Protein AF-A0A3N5YU30-F1 (afdb_monomer)

Foldseek 3Di:
DDDPVLVVVLVVLVVVLVVLVVCCVVPVPPSLLVVLSNLVSLLVSLLSVCVVADPPVLSVLLLCLLLVLVLVQVVCCCVPVPQFGHKFFDCSLPDDDVRHRPSVSSNSSSLLSVLLVVLCVVVVPDGDAADDPCLQSSLQRSLVSSLVVVLVVVLCCCVPSVRMHHPVFDDRNRGHPSNSVRSSVSSSRSSSVSSVVRHVVVVVVVVVVVVD

Nearest PDB structures (foldseek):
  5yhf-assembly1_A  TM=4.333E-01  e=2.690E+00  Thermus thermophilus HB8
  3jv2-assembly1_A  TM=2.601E-01  e=9.402E+00  Bacillus subtilis

pLDDT: mean 92.86, std 7.7, range [51.62, 98.81]

Secondary structure (DSSP, 8-state):
---HHHHHHHHHHHHHHHHHHHHHHH-HHHHGGGTTHHHHHHHHHHHHHHHHHS-HHHHHHHHHHHHHHHHHHHHHHHHH-TTT-SEEE-GGG--EETTEEHHHHHHHHHHHHHHHHHHHHHTT--SS---TTHHHHHHHHHHHHHHHHHHHHHIIIIIIS-SEEESS--TBTTB-HHHHHHHHHHHHHHHHHHHHHHHHHHHHHHHHHHT-

Solvent-accessible surface area (backbone atoms only — not comparable to full-atom values): 10823 Å² total; per-residue (Å²): 125,71,50,73,68,54,53,52,50,48,52,50,48,49,50,53,49,50,52,52,57,56,42,43,77,79,41,44,81,79,47,50,88,49,56,55,50,75,13,50,46,43,23,52,44,34,51,56,53,38,59,56,60,43,54,70,68,54,48,51,50,47,50,47,37,37,40,53,50,47,53,50,46,52,48,42,6,52,75,69,30,47,53,37,38,50,42,52,62,44,72,81,52,52,65,54,61,84,75,42,37,50,42,55,46,34,31,50,43,10,48,48,46,50,21,42,53,49,26,24,58,76,71,67,58,74,69,78,61,31,57,77,69,53,35,52,54,30,22,56,46,12,15,50,51,40,37,61,50,42,72,69,43,47,38,48,40,36,62,71,66,48,42,27,45,52,76,84,40,32,88,54,70,44,36,40,70,45,30,53,55,24,47,30,50,52,43,26,51,32,40,34,53,45,28,48,55,31,26,56,51,44,51,53,54,55,54,57,61,74,77,109

Mean predicted aligned error: 4.22 Å

Structure (mmCIF, N/CA/C/O backbone):
data_AF-A0A3N5YU30-F1
#
_entry.id   AF-A0A3N5YU30-F1
#
loop_
_atom_site.group_PDB
_atom_site.id
_atom_site.type_symbol
_atom_site.label_atom_id
_atom_site.label_alt_id
_atom_site.label_comp_id
_atom_site.label_asym_id
_atom_site.label_entity_id
_atom_site.label_seq_id
_atom_site.pdbx_PDB_ins_code
_atom_site.Cartn_x
_atom_site.Cartn_y
_atom_site.Cartn_z
_atom_site.occupancy
_atom_site.B_iso_or_equiv
_atom_site.auth_seq_id
_atom_site.auth_comp_id
_atom_site.auth_asym_id
_atom_site.auth_atom_id
_atom_site.pdbx_PDB_model_num
ATOM 1 N N . MET A 1 1 ? -3.826 4.490 24.358 1.00 51.62 1 MET A N 1
ATOM 2 C CA . MET A 1 1 ? -2.866 5.614 24.331 1.00 51.62 1 MET A CA 1
ATOM 3 C C . MET A 1 1 ? -1.485 5.024 24.124 1.00 51.62 1 MET A C 1
ATOM 5 O O . MET A 1 1 ? -1.083 4.185 24.920 1.00 51.62 1 MET A O 1
ATOM 9 N N . THR A 1 2 ? -0.805 5.376 23.035 1.00 70.31 2 THR A N 1
ATOM 10 C CA . THR A 1 2 ? 0.583 4.965 22.779 1.00 70.31 2 THR A CA 1
ATOM 11 C C . THR A 1 2 ? 1.498 5.591 23.831 1.00 70.31 2 THR A C 1
ATOM 13 O O . THR A 1 2 ? 1.394 6.779 24.129 1.00 70.31 2 THR A O 1
ATOM 16 N N . GLY A 1 3 ? 2.364 4.787 24.451 1.00 85.06 3 GLY A N 1
ATOM 17 C CA . GLY A 1 3 ? 3.288 5.281 25.473 1.00 85.06 3 GLY A CA 1
ATOM 18 C C . GLY A 1 3 ? 4.342 6.221 24.879 1.00 85.06 3 GLY A C 1
ATOM 19 O O . GLY A 1 3 ? 4.708 6.086 23.712 1.00 85.06 3 GLY A O 1
ATOM 20 N N . LYS A 1 4 ? 4.895 7.132 25.695 1.00 89.19 4 LYS A N 1
ATOM 21 C CA . LYS A 1 4 ? 5.940 8.097 25.284 1.00 89.19 4 LYS A CA 1
ATOM 22 C C . LYS A 1 4 ? 7.094 7.435 24.514 1.00 89.19 4 LYS A C 1
ATOM 24 O O . LYS A 1 4 ? 7.541 7.968 23.505 1.00 89.19 4 LYS A O 1
ATOM 29 N N . LYS A 1 5 ? 7.533 6.247 24.953 1.00 91.00 5 LYS A N 1
ATOM 30 C CA . LYS A 1 5 ? 8.581 5.455 24.282 1.00 91.00 5 LYS A CA 1
ATOM 31 C C . LYS A 1 5 ? 8.176 5.017 22.867 1.00 91.00 5 LYS A C 1
ATOM 33 O O . LYS A 1 5 ? 8.976 5.141 21.949 1.00 91.00 5 LYS A O 1
ATOM 38 N N . THR A 1 6 ? 6.938 4.558 22.679 1.00 92.38 6 THR A N 1
ATOM 39 C CA . THR A 1 6 ? 6.403 4.163 21.365 1.00 92.38 6 THR A CA 1
ATOM 40 C C . THR A 1 6 ? 6.354 5.348 20.409 1.00 92.38 6 THR A C 1
ATOM 42 O O . THR A 1 6 ? 6.752 5.220 19.258 1.00 92.38 6 THR A O 1
ATOM 45 N N . THR A 1 7 ? 5.924 6.517 20.889 1.00 93.50 7 THR A N 1
ATOM 46 C CA . THR A 1 7 ? 5.904 7.739 20.077 1.00 93.50 7 THR A CA 1
ATOM 47 C C . THR A 1 7 ? 7.308 8.142 19.633 1.00 93.50 7 THR A C 1
ATOM 49 O O . THR A 1 7 ? 7.510 8.412 18.455 1.00 93.50 7 THR A O 1
ATOM 52 N N . ILE A 1 8 ? 8.289 8.128 20.544 1.00 95.44 8 ILE A N 1
ATOM 53 C CA . ILE A 1 8 ? 9.694 8.411 20.203 1.00 95.44 8 ILE A CA 1
ATOM 54 C C . ILE A 1 8 ? 10.193 7.435 19.132 1.00 95.44 8 ILE A C 1
ATOM 56 O O . ILE A 1 8 ? 10.777 7.865 18.144 1.00 95.44 8 ILE A O 1
ATOM 60 N N . LEU A 1 9 ? 9.915 6.138 19.287 1.00 95.94 9 LEU A N 1
ATOM 61 C CA . LEU A 1 9 ? 10.317 5.123 18.315 1.00 95.94 9 LEU A CA 1
ATOM 62 C C . LEU A 1 9 ? 9.723 5.378 16.921 1.00 95.94 9 LEU A C 1
ATOM 64 O O . LEU A 1 9 ? 10.441 5.292 15.930 1.00 95.94 9 LEU A O 1
ATOM 68 N N . LEU A 1 10 ? 8.437 5.728 16.835 1.00 96.50 10 LEU A N 1
ATOM 69 C CA . LEU A 1 10 ? 7.786 6.053 15.561 1.00 96.50 10 LEU A CA 1
ATOM 70 C C . LEU A 1 10 ? 8.421 7.278 14.884 1.00 96.50 10 LEU A C 1
ATOM 72 O O . LEU A 1 10 ? 8.640 7.255 13.675 1.00 96.50 10 LEU A O 1
ATOM 76 N N . TRP A 1 11 ? 8.772 8.314 15.653 1.00 97.00 11 TRP A N 1
ATOM 77 C CA . TRP A 1 11 ? 9.492 9.480 15.130 1.00 97.00 11 TRP A CA 1
ATOM 78 C C . TRP A 1 11 ? 10.899 9.136 14.648 1.00 97.00 11 TRP 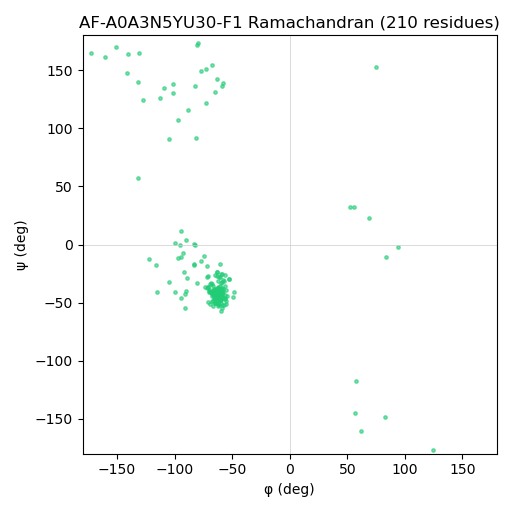A C 1
ATOM 80 O O . TRP A 1 11 ? 11.314 9.624 13.601 1.00 97.00 11 TRP A O 1
ATOM 90 N N . VAL A 1 12 ? 11.617 8.271 15.368 1.00 97.06 12 VAL A N 1
ATOM 91 C CA . VAL A 1 12 ? 12.938 7.787 14.944 1.00 97.06 12 VAL A CA 1
ATOM 92 C C . VAL A 1 12 ? 12.832 7.008 13.632 1.00 97.06 12 VAL A C 1
ATOM 94 O O . VAL A 1 12 ? 13.590 7.285 12.708 1.00 97.06 12 VAL A O 1
ATOM 97 N N . LEU A 1 13 ? 11.866 6.092 13.505 1.00 96.69 13 LEU A N 1
ATOM 98 C CA . LEU A 1 13 ? 11.633 5.351 12.258 1.00 96.69 13 LEU A CA 1
ATOM 99 C C . LEU A 1 13 ? 11.325 6.288 11.085 1.00 96.69 13 LEU A C 1
ATOM 101 O O . LEU A 1 13 ? 11.873 6.110 9.998 1.00 96.69 13 LEU A O 1
ATOM 105 N N . LEU A 1 14 ? 10.491 7.307 11.314 1.00 95.88 14 LEU A N 1
ATOM 106 C CA . LEU A 1 14 ? 10.172 8.313 10.304 1.00 95.88 14 LEU A CA 1
ATOM 107 C C . LEU A 1 14 ? 11.406 9.132 9.904 1.00 95.88 14 LEU A C 1
ATOM 109 O O . LEU A 1 14 ? 11.635 9.338 8.715 1.00 95.88 14 LEU A O 1
ATOM 113 N N . ALA A 1 15 ? 12.213 9.570 10.874 1.00 96.75 15 ALA A N 1
ATOM 114 C CA . ALA A 1 15 ? 13.433 10.328 10.614 1.00 96.75 15 ALA A CA 1
ATOM 115 C C . ALA A 1 15 ? 14.441 9.506 9.800 1.00 96.75 15 ALA A C 1
ATOM 117 O O . ALA A 1 15 ? 14.974 10.005 8.813 1.00 96.75 15 ALA A O 1
ATOM 118 N N . ILE A 1 16 ? 14.647 8.233 10.153 1.00 95.81 16 ILE A N 1
ATOM 119 C CA . ILE A 1 16 ? 15.519 7.320 9.399 1.00 95.81 16 ILE A CA 1
ATOM 120 C C . ILE A 1 16 ? 15.002 7.149 7.967 1.00 95.81 16 ILE A C 1
ATOM 122 O O . ILE A 1 16 ? 15.778 7.273 7.022 1.00 95.81 16 ILE A O 1
ATOM 126 N N . PHE A 1 17 ? 13.698 6.909 7.788 1.00 94.00 17 PHE A N 1
ATOM 127 C CA . PHE A 1 17 ? 13.105 6.771 6.457 1.00 94.00 17 PHE A CA 1
ATOM 128 C C . PHE A 1 17 ? 13.270 8.047 5.620 1.00 94.00 17 PHE A C 1
ATOM 130 O O . PHE A 1 17 ? 13.662 7.968 4.458 1.00 94.00 17 PHE A O 1
ATOM 137 N N . ALA A 1 18 ? 13.031 9.221 6.211 1.00 93.69 18 ALA A N 1
ATOM 138 C CA . ALA A 1 18 ? 13.193 10.507 5.540 1.00 93.69 18 ALA A CA 1
ATOM 139 C C . ALA A 1 18 ? 14.652 10.766 5.141 1.00 93.69 18 ALA A C 1
ATOM 141 O O . ALA A 1 18 ? 14.913 11.108 3.990 1.00 93.69 18 ALA A O 1
ATOM 142 N N . ILE A 1 19 ? 15.605 10.541 6.051 1.00 93.81 19 ILE A N 1
ATOM 143 C CA . ILE A 1 19 ? 17.042 10.676 5.774 1.00 93.81 19 ILE A CA 1
ATOM 144 C C . ILE A 1 19 ? 17.458 9.727 4.651 1.00 93.81 19 ILE A C 1
ATOM 146 O O . ILE A 1 19 ? 18.146 10.148 3.728 1.00 93.81 19 ILE A O 1
ATOM 150 N N . TYR A 1 20 ? 17.005 8.471 4.681 1.00 91.25 20 TYR A N 1
ATOM 151 C CA . TYR A 1 20 ? 17.322 7.496 3.641 1.00 91.25 20 TYR A CA 1
ATOM 152 C C . TYR A 1 20 ? 16.727 7.889 2.279 1.00 91.25 20 TYR A C 1
ATOM 154 O O . TYR A 1 20 ? 17.419 7.837 1.264 1.00 91.25 20 TYR A O 1
ATOM 162 N N . LYS A 1 21 ? 15.472 8.361 2.246 1.00 88.44 21 LYS A N 1
ATOM 163 C CA . LYS A 1 21 ? 14.827 8.865 1.021 1.00 88.44 21 LYS A CA 1
ATOM 164 C C . LYS A 1 21 ? 15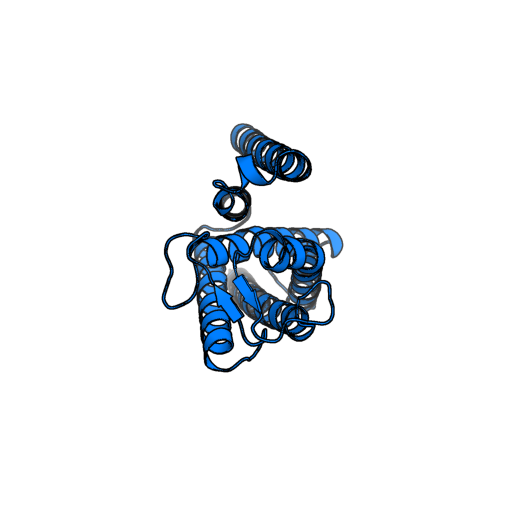.533 10.092 0.451 1.00 88.44 21 LYS A C 1
ATOM 166 O O . LYS A 1 21 ? 15.714 10.151 -0.759 1.00 88.44 21 LYS A O 1
ATOM 171 N N . ILE A 1 22 ? 15.936 11.041 1.296 1.00 90.38 22 ILE A N 1
ATOM 172 C CA . ILE A 1 22 ? 16.714 12.215 0.878 1.00 90.38 22 ILE A CA 1
ATOM 173 C C . ILE A 1 22 ? 18.091 11.773 0.380 1.00 90.38 22 ILE A C 1
ATOM 175 O O . ILE A 1 22 ? 18.529 12.215 -0.676 1.00 90.38 22 ILE A O 1
ATOM 179 N N . GLY A 1 23 ? 18.749 10.857 1.092 1.00 90.25 23 GLY A N 1
ATOM 180 C CA . GLY A 1 23 ? 20.034 10.288 0.700 1.00 90.25 23 GLY A CA 1
ATOM 181 C C . GLY A 1 23 ? 19.990 9.658 -0.689 1.00 90.25 23 GLY A C 1
ATOM 182 O O . GLY A 1 23 ? 20.881 9.922 -1.488 1.00 90.25 23 GLY A O 1
ATOM 183 N N . LEU A 1 24 ? 18.932 8.906 -1.022 1.00 85.69 24 LEU A N 1
ATOM 184 C CA . LEU A 1 24 ? 18.746 8.315 -2.354 1.00 85.69 24 LEU A CA 1
ATOM 185 C C . LEU A 1 24 ? 18.690 9.355 -3.485 1.00 85.69 24 LEU A C 1
ATOM 187 O O . LEU A 1 24 ? 19.030 9.018 -4.616 1.00 85.69 24 LEU A O 1
ATOM 191 N N . CYS A 1 25 ? 18.299 10.604 -3.208 1.00 84.69 25 CYS A N 1
ATOM 192 C CA . CYS A 1 25 ? 18.324 11.675 -4.208 1.00 84.69 25 CYS A CA 1
ATOM 193 C C . CYS A 1 25 ? 19.751 12.132 -4.552 1.00 84.69 25 CYS A C 1
ATOM 195 O O . CYS A 1 25 ? 19.978 12.606 -5.661 1.00 84.69 25 CYS A O 1
ATOM 197 N N . PHE A 1 26 ? 20.700 12.003 -3.619 1.00 88.69 26 PHE A N 1
ATOM 198 C CA . PHE A 1 26 ? 22.084 12.467 -3.787 1.00 88.69 26 PHE A CA 1
ATOM 199 C C . PHE A 1 26 ? 23.075 11.326 -4.051 1.00 88.69 26 PHE A C 1
ATOM 201 O O . PHE A 1 26 ? 24.043 11.516 -4.780 1.00 88.69 26 PHE A O 1
ATOM 208 N N . PHE A 1 27 ? 22.814 10.143 -3.489 1.00 88.62 27 PHE A N 1
ATOM 209 C CA . PHE A 1 27 ? 23.693 8.969 -3.512 1.00 88.62 27 PHE A CA 1
ATOM 210 C C . PHE A 1 27 ? 22.920 7.697 -3.913 1.00 88.62 27 PHE A C 1
ATOM 212 O O . PHE A 1 27 ? 22.832 6.737 -3.136 1.00 88.62 27 PHE A O 1
ATOM 219 N N . PRO A 1 28 ? 22.268 7.676 -5.094 1.00 82.12 28 PRO A N 1
ATOM 220 C CA . PRO A 1 28 ? 21.418 6.559 -5.491 1.00 82.12 28 PRO A CA 1
ATOM 221 C C . PRO A 1 28 ? 22.203 5.252 -5.629 1.00 82.12 28 PRO A C 1
ATOM 223 O O . PRO A 1 28 ? 21.722 4.216 -5.185 1.00 82.12 28 PRO A O 1
ATOM 226 N N . ARG A 1 29 ? 23.418 5.273 -6.189 1.00 81.69 29 ARG A N 1
ATOM 227 C CA . ARG A 1 29 ? 24.190 4.045 -6.456 1.00 81.69 29 ARG A CA 1
ATOM 228 C C . ARG A 1 29 ? 24.662 3.377 -5.168 1.00 81.69 29 ARG A C 1
ATOM 230 O O . ARG A 1 29 ? 24.637 2.157 -5.054 1.00 81.69 29 ARG A O 1
ATOM 237 N N . GLU A 1 30 ? 25.064 4.188 -4.203 1.00 85.31 30 GLU A N 1
ATOM 238 C CA . GLU A 1 30 ? 25.611 3.776 -2.917 1.00 85.31 30 GLU A CA 1
ATOM 239 C C . GLU A 1 30 ? 24.512 3.218 -2.008 1.00 85.31 30 GLU A C 1
ATOM 241 O O . GLU A 1 30 ? 24.727 2.257 -1.272 1.00 85.31 30 GLU A O 1
ATOM 246 N N . LEU A 1 31 ? 23.314 3.805 -2.073 1.00 82.62 31 LEU A N 1
ATOM 247 C CA . LEU A 1 31 ? 22.191 3.439 -1.212 1.00 82.62 31 LEU A CA 1
ATOM 248 C C . LEU A 1 31 ? 21.243 2.414 -1.844 1.00 82.62 31 LEU A C 1
ATOM 250 O O . LEU A 1 31 ? 20.418 1.848 -1.124 1.00 82.62 31 LEU A O 1
ATOM 254 N N . MET A 1 32 ? 21.373 2.124 -3.142 1.00 75.56 32 MET A N 1
ATOM 255 C CA . MET A 1 32 ? 20.540 1.162 -3.879 1.00 75.56 32 MET A CA 1
ATOM 256 C C . MET A 1 32 ? 20.535 -0.243 -3.271 1.00 75.56 32 MET A C 1
ATOM 258 O O . MET A 1 32 ? 19.484 -0.881 -3.234 1.00 75.56 32 MET A O 1
ATOM 262 N N . GLY A 1 33 ? 21.663 -0.707 -2.720 1.00 74.56 33 GLY A N 1
ATOM 263 C CA . GLY A 1 33 ? 21.743 -2.005 -2.031 1.00 74.56 33 GLY A CA 1
ATOM 264 C C . GLY A 1 33 ? 20.822 -2.116 -0.806 1.00 74.56 33 GLY A C 1
ATOM 265 O O . GLY A 1 33 ? 20.521 -3.214 -0.348 1.00 74.56 33 GLY A O 1
ATOM 266 N N . GLY A 1 34 ? 20.332 -0.982 -0.297 1.00 80.12 34 GLY A N 1
ATOM 267 C CA . GLY A 1 34 ? 19.371 -0.893 0.796 1.00 80.12 34 GLY A CA 1
ATOM 268 C C . GLY A 1 34 ? 17.908 -0.777 0.360 1.00 80.12 34 GLY A C 1
ATOM 269 O O . GLY A 1 34 ? 17.083 -0.471 1.214 1.00 80.12 34 GLY A O 1
ATOM 270 N N . ALA A 1 35 ? 17.547 -0.998 -0.912 1.00 79.19 35 ALA A N 1
ATOM 271 C CA . ALA A 1 35 ? 16.183 -0.769 -1.418 1.00 79.19 35 ALA A CA 1
ATOM 272 C C . ALA A 1 35 ? 15.079 -1.467 -0.594 1.00 79.19 35 ALA A C 1
ATOM 274 O O . ALA A 1 35 ? 13.979 -0.936 -0.444 1.00 79.19 35 ALA A O 1
ATOM 275 N N . VAL A 1 36 ? 15.383 -2.612 0.028 1.00 84.31 36 VAL A N 1
ATOM 276 C CA . VAL A 1 36 ? 14.480 -3.320 0.955 1.00 84.31 36 VAL A CA 1
ATOM 277 C C . VAL A 1 36 ? 14.053 -2.446 2.150 1.00 84.31 36 VAL A C 1
ATOM 279 O O . VAL A 1 36 ? 12.923 -2.566 2.629 1.00 84.31 36 VAL A O 1
ATOM 282 N N . LEU A 1 37 ? 14.895 -1.509 2.601 1.00 87.00 37 LEU A N 1
ATOM 283 C CA . LEU A 1 37 ? 14.578 -0.557 3.674 1.00 87.00 37 LEU A CA 1
ATOM 284 C C . LEU A 1 37 ? 13.389 0.346 3.326 1.00 87.00 37 LEU A C 1
ATOM 286 O O . LEU A 1 37 ? 12.650 0.742 4.231 1.00 87.00 37 LEU A O 1
ATOM 290 N N . LEU A 1 38 ? 13.149 0.608 2.034 1.00 87.12 38 LEU A N 1
ATOM 291 C CA . LEU A 1 38 ? 11.981 1.363 1.567 1.00 87.12 38 LEU A CA 1
ATOM 292 C C . LEU A 1 38 ? 10.663 0.659 1.887 1.00 87.12 38 LEU A C 1
ATOM 294 O O . LEU A 1 38 ? 9.638 1.321 1.994 1.00 87.12 38 LEU A O 1
ATOM 298 N N . SER A 1 39 ? 10.694 -0.662 2.064 1.00 91.19 39 SER A N 1
ATOM 299 C CA . SER A 1 39 ? 9.524 -1.466 2.424 1.00 91.19 39 SER A CA 1
ATOM 300 C C . SER A 1 39 ? 9.497 -1.790 3.919 1.00 91.19 39 SER A C 1
ATOM 302 O O . SER A 1 39 ? 8.450 -1.709 4.560 1.00 91.19 39 SER A O 1
ATOM 304 N N . VAL A 1 40 ? 10.655 -2.112 4.507 1.00 94.00 40 VAL A N 1
ATOM 305 C CA . VAL A 1 40 ? 10.760 -2.538 5.912 1.00 94.00 40 VAL A CA 1
ATOM 306 C C . VAL A 1 40 ? 10.474 -1.400 6.893 1.00 94.00 40 VAL A C 1
ATOM 308 O O . VAL A 1 40 ? 9.790 -1.628 7.890 1.00 94.00 40 VAL A O 1
ATOM 311 N N . LEU A 1 41 ? 10.955 -0.178 6.635 1.00 95.38 41 LEU A N 1
ATOM 312 C CA . LEU A 1 41 ? 10.752 0.941 7.564 1.00 95.38 41 LEU A CA 1
ATOM 313 C C . LEU A 1 41 ? 9.273 1.369 7.650 1.00 95.38 41 LEU A C 1
ATOM 315 O O . LEU A 1 41 ? 8.757 1.431 8.773 1.00 95.38 41 LEU A O 1
ATOM 319 N N . PRO A 1 42 ? 8.541 1.587 6.533 1.00 95.88 42 PRO A N 1
ATOM 320 C CA . PRO A 1 42 ? 7.102 1.844 6.595 1.00 95.88 42 PRO A CA 1
ATOM 321 C C . PRO A 1 42 ? 6.315 0.671 7.179 1.00 95.88 42 PRO A C 1
ATOM 323 O O . PRO A 1 42 ? 5.375 0.895 7.937 1.00 95.88 42 PRO A O 1
ATOM 326 N N . PHE A 1 43 ? 6.709 -0.574 6.884 1.00 97.44 43 PHE A N 1
ATOM 327 C CA . PHE A 1 43 ? 6.094 -1.761 7.479 1.00 97.44 43 PHE A CA 1
ATOM 328 C C . PHE A 1 43 ? 6.227 -1.769 9.006 1.00 97.44 43 PHE A C 1
ATOM 330 O O . PHE A 1 43 ? 5.229 -1.917 9.712 1.00 97.44 43 PHE A O 1
ATOM 337 N N . ALA A 1 44 ? 7.438 -1.562 9.531 1.00 97.62 44 ALA A N 1
ATOM 338 C CA . ALA A 1 44 ? 7.690 -1.526 10.968 1.00 97.62 44 ALA A CA 1
ATOM 339 C C . ALA A 1 44 ? 6.914 -0.387 11.644 1.00 97.62 44 ALA A C 1
ATOM 341 O O . ALA A 1 44 ? 6.267 -0.603 12.672 1.00 97.62 44 ALA A O 1
ATOM 342 N N . PHE A 1 45 ? 6.917 0.805 11.037 1.00 97.69 45 PHE A N 1
ATOM 343 C CA . PHE A 1 45 ? 6.120 1.936 11.506 1.00 97.69 45 PHE A CA 1
ATOM 344 C C . PHE A 1 45 ? 4.633 1.574 11.565 1.00 97.69 45 PHE A C 1
ATOM 346 O O . PHE A 1 45 ? 3.995 1.736 12.607 1.00 97.69 45 PHE A O 1
ATOM 353 N N . ALA A 1 46 ? 4.083 1.056 10.463 1.00 97.56 46 ALA A N 1
ATOM 354 C CA . ALA A 1 46 ? 2.680 0.687 10.354 1.00 97.56 46 ALA A CA 1
ATOM 355 C C . ALA A 1 46 ? 2.298 -0.379 11.379 1.00 97.56 46 ALA A C 1
ATOM 357 O O . ALA A 1 46 ? 1.272 -0.242 12.035 1.00 97.56 46 ALA A O 1
ATOM 358 N N . LEU A 1 47 ? 3.135 -1.398 11.579 1.00 97.25 47 LEU A N 1
ATOM 359 C CA . LEU A 1 47 ? 2.876 -2.477 12.526 1.00 97.25 47 LEU A CA 1
ATOM 360 C C . LEU A 1 47 ? 2.833 -1.966 13.973 1.00 97.25 47 LEU A C 1
ATOM 362 O O . LEU A 1 47 ? 1.887 -2.263 14.706 1.00 97.25 47 LEU A O 1
ATOM 366 N N . ILE A 1 48 ? 3.816 -1.152 14.371 1.00 96.88 48 ILE A N 1
ATOM 367 C CA . ILE A 1 48 ? 3.885 -0.555 15.714 1.00 96.88 48 ILE A CA 1
ATOM 368 C C . ILE A 1 48 ? 2.708 0.401 15.933 1.00 96.88 48 ILE A C 1
ATOM 370 O O . ILE A 1 48 ? 2.042 0.350 16.971 1.00 96.88 48 ILE A O 1
ATOM 374 N N . HIS A 1 49 ? 2.417 1.257 14.952 1.00 96.25 49 HIS A N 1
ATOM 375 C CA . HIS A 1 49 ? 1.308 2.199 15.039 1.00 96.25 49 HIS A CA 1
ATOM 376 C C . HIS A 1 49 ? -0.046 1.469 15.068 1.00 96.25 49 HIS A C 1
ATOM 378 O O . HIS A 1 49 ? -0.918 1.812 15.870 1.00 96.25 49 HIS A O 1
ATOM 384 N N . ALA A 1 50 ? -0.222 0.419 14.264 1.00 95.62 50 ALA A N 1
ATOM 385 C CA . ALA A 1 50 ? -1.430 -0.398 14.243 1.00 95.62 50 ALA A CA 1
ATOM 386 C C . ALA A 1 50 ? -1.654 -1.121 15.572 1.00 95.62 50 ALA A C 1
ATOM 388 O O . ALA A 1 50 ? -2.768 -1.075 16.092 1.00 95.62 50 ALA A O 1
ATOM 389 N N . ALA A 1 51 ? -0.608 -1.697 16.170 1.00 94.25 51 ALA A N 1
ATOM 390 C CA . ALA A 1 51 ? -0.686 -2.352 17.476 1.00 94.25 51 ALA A CA 1
ATOM 391 C C . ALA A 1 51 ? -1.125 -1.400 18.608 1.00 94.25 51 ALA A C 1
ATOM 393 O O . ALA A 1 51 ? -1.744 -1.837 19.576 1.00 94.25 51 ALA A O 1
ATOM 394 N N . GLY A 1 52 ? -0.846 -0.097 18.483 1.00 92.38 52 GLY A N 1
ATOM 395 C CA . GLY A 1 52 ? -1.303 0.924 19.432 1.00 92.38 52 GLY A CA 1
ATOM 396 C C . GLY A 1 52 ? -2.735 1.431 19.207 1.00 92.38 52 GLY A C 1
ATOM 397 O O . GLY A 1 52 ? -3.314 2.029 20.116 1.00 92.38 52 GLY A O 1
ATOM 398 N N . ASN A 1 53 ? -3.305 1.214 18.015 1.00 91.81 53 ASN A N 1
ATOM 399 C CA . ASN A 1 53 ? -4.587 1.795 17.588 1.00 91.81 53 ASN A CA 1
ATOM 400 C C . ASN A 1 53 ? -5.692 0.759 17.322 1.00 91.81 53 ASN A C 1
ATOM 402 O O . ASN A 1 53 ? -6.870 1.115 17.280 1.00 91.81 53 ASN A O 1
ATOM 406 N N . TYR A 1 54 ? -5.330 -0.508 17.145 1.00 94.00 54 TYR A N 1
ATOM 407 C CA . TYR A 1 54 ? -6.235 -1.614 16.851 1.00 94.00 54 TYR A CA 1
ATOM 408 C C . TYR A 1 54 ? -5.972 -2.794 17.785 1.00 94.00 54 TYR A C 1
ATOM 410 O O . TYR A 1 54 ? -4.935 -2.879 18.439 1.00 94.00 54 TYR A O 1
ATOM 418 N N . ARG A 1 55 ? -6.913 -3.743 17.848 1.00 93.94 55 ARG A N 1
ATOM 419 C CA . ARG A 1 55 ? -6.683 -4.995 18.578 1.00 93.94 55 ARG A CA 1
ATOM 420 C C . ARG A 1 55 ? -5.704 -5.850 17.786 1.00 93.94 55 ARG A C 1
ATOM 422 O O . ARG A 1 55 ? -5.743 -5.843 16.560 1.00 93.94 55 ARG A O 1
ATOM 429 N N . PHE A 1 56 ? -4.933 -6.690 18.472 1.00 94.38 56 PHE A N 1
ATOM 430 C CA . PHE A 1 56 ? -3.992 -7.614 17.828 1.00 94.38 56 PHE A CA 1
ATOM 431 C C . PHE A 1 56 ? -4.624 -8.425 16.680 1.00 94.38 56 PHE A C 1
ATOM 433 O O . PHE A 1 56 ? -4.082 -8.471 15.581 1.00 94.38 56 PHE A O 1
ATOM 440 N N . ARG A 1 57 ? -5.831 -8.973 16.892 1.00 95.88 57 ARG A N 1
ATOM 441 C CA . ARG A 1 57 ? -6.580 -9.701 15.851 1.00 95.88 57 ARG A CA 1
ATOM 442 C C . ARG A 1 57 ? -6.865 -8.853 14.610 1.00 95.88 57 ARG A C 1
ATOM 444 O O . ARG A 1 57 ? -6.804 -9.366 13.505 1.00 95.88 57 ARG A O 1
ATOM 451 N N . ASP A 1 58 ? -7.155 -7.569 14.779 1.00 96.56 58 ASP A N 1
ATOM 452 C CA . ASP A 1 58 ? -7.454 -6.678 13.656 1.00 96.56 58 ASP A CA 1
ATOM 453 C C . ASP A 1 58 ? -6.205 -6.376 12.836 1.00 96.56 58 ASP A C 1
ATOM 455 O O . ASP A 1 58 ? -6.284 -6.299 11.617 1.00 96.56 58 ASP A O 1
ATOM 459 N N . VAL A 1 59 ? -5.057 -6.238 13.507 1.00 97.44 59 VAL A N 1
ATOM 460 C CA . VAL A 1 59 ? -3.759 -6.078 12.845 1.00 97.44 59 VAL A CA 1
ATOM 461 C C . VAL A 1 59 ? -3.437 -7.324 12.023 1.00 97.44 59 VAL A C 1
ATOM 463 O O . VAL A 1 59 ? -3.035 -7.196 10.872 1.00 97.44 59 VAL A O 1
ATOM 466 N N . LEU A 1 60 ? -3.686 -8.522 12.567 1.00 97.94 60 LEU A N 1
ATOM 467 C CA . LEU A 1 60 ? -3.511 -9.778 11.831 1.00 97.94 60 LEU A CA 1
ATOM 468 C C . LEU A 1 60 ? -4.463 -9.901 10.637 1.00 97.94 60 LEU A C 1
ATOM 470 O O . LEU A 1 60 ? -4.039 -10.330 9.571 1.00 97.94 60 LEU A O 1
ATOM 474 N N . VAL A 1 61 ? -5.731 -9.507 10.788 1.00 98.00 61 VAL A N 1
ATOM 475 C CA . VAL A 1 61 ? -6.700 -9.509 9.679 1.00 98.00 61 VAL A CA 1
ATOM 476 C C . VAL A 1 61 ? -6.293 -8.512 8.594 1.00 98.00 61 VAL A C 1
ATOM 478 O O . VAL A 1 61 ? -6.345 -8.843 7.414 1.00 98.00 61 VAL A O 1
ATOM 481 N N . PHE A 1 62 ? -5.844 -7.314 8.978 1.00 98.31 62 PHE A N 1
ATOM 482 C CA . PHE A 1 62 ? -5.334 -6.321 8.036 1.00 98.31 62 PHE A CA 1
ATOM 483 C C . PHE A 1 62 ? -4.097 -6.839 7.289 1.00 98.31 62 PHE A C 1
ATOM 485 O O . PHE A 1 62 ? -4.023 -6.721 6.066 1.00 98.31 62 PHE A O 1
ATOM 492 N N . LEU A 1 63 ? -3.165 -7.475 8.008 1.00 98.06 63 LEU A N 1
ATOM 493 C CA . LEU A 1 63 ? -1.986 -8.120 7.431 1.00 98.06 63 LEU A CA 1
ATOM 494 C C . LEU A 1 63 ? -2.378 -9.218 6.440 1.00 98.06 63 LEU A C 1
ATOM 496 O O . LEU A 1 63 ? -1.884 -9.228 5.318 1.00 98.06 63 LEU A O 1
ATOM 500 N N . ALA A 1 64 ? -3.301 -10.097 6.830 1.00 98.38 64 ALA A N 1
ATOM 501 C CA . ALA A 1 64 ? -3.772 -11.189 5.992 1.00 98.38 64 ALA A CA 1
ATOM 502 C C . ALA A 1 64 ? -4.447 -10.677 4.713 1.00 98.38 64 ALA A C 1
ATOM 504 O O . ALA A 1 64 ? -4.057 -11.093 3.627 1.00 98.38 64 ALA A O 1
ATOM 505 N N . PHE A 1 65 ? -5.403 -9.744 4.811 1.00 98.56 65 PHE A N 1
ATOM 506 C CA . PHE A 1 65 ? -6.049 -9.182 3.621 1.00 98.56 65 PHE A CA 1
ATOM 507 C C . PHE A 1 65 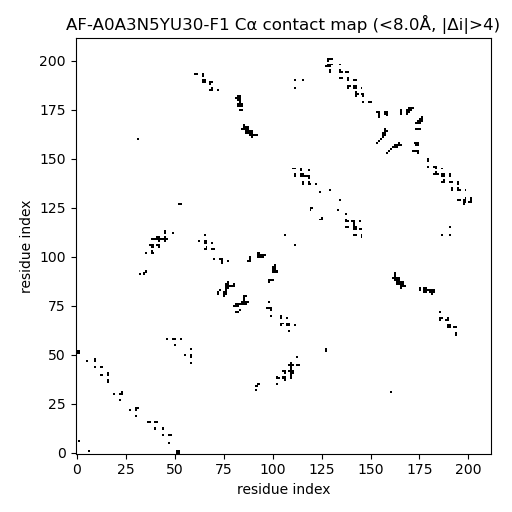? -5.049 -8.500 2.700 1.00 98.56 65 PHE A C 1
ATOM 509 O O . PHE A 1 65 ? -5.098 -8.723 1.495 1.00 98.56 65 PHE A O 1
ATOM 516 N N . THR A 1 66 ? -4.128 -7.717 3.258 1.00 98.19 66 THR A N 1
ATOM 517 C CA . THR A 1 66 ? -3.145 -7.004 2.447 1.00 98.19 66 THR A CA 1
ATOM 518 C C . THR A 1 66 ? -2.225 -7.969 1.711 1.00 98.19 66 THR A C 1
ATOM 520 O O . THR A 1 66 ? -2.077 -7.841 0.503 1.00 98.19 66 THR A O 1
ATOM 523 N N . LEU A 1 67 ? -1.636 -8.946 2.410 1.00 97.25 67 LEU A N 1
ATOM 524 C CA . LEU A 1 67 ? -0.678 -9.877 1.809 1.00 97.25 67 LEU A CA 1
ATOM 525 C C . LEU A 1 67 ? -1.333 -10.853 0.830 1.00 97.25 67 LEU A C 1
ATOM 527 O O . LEU A 1 67 ? -0.760 -11.131 -0.216 1.00 97.25 67 LEU A O 1
ATOM 531 N N . VAL A 1 68 ? -2.517 -11.378 1.156 1.00 98.00 68 VAL A N 1
ATOM 532 C CA . VAL A 1 68 ? -3.193 -12.368 0.307 1.00 98.00 68 VAL A CA 1
ATOM 533 C C . VAL A 1 68 ? -3.711 -11.718 -0.970 1.00 98.00 68 VAL A C 1
ATOM 535 O O . VAL A 1 68 ? -3.442 -12.221 -2.056 1.00 98.00 68 VAL A O 1
ATOM 538 N N . VAL A 1 69 ? -4.426 -10.593 -0.864 1.00 98.56 69 VAL A N 1
ATOM 539 C CA . VAL A 1 69 ? -5.009 -9.933 -2.041 1.00 98.56 69 VAL A CA 1
ATOM 540 C C . VAL A 1 69 ? -3.916 -9.404 -2.962 1.00 98.56 69 VAL A C 1
ATOM 542 O O . VAL A 1 69 ? -3.980 -9.658 -4.164 1.00 98.56 69 VAL A O 1
ATOM 545 N N . SER A 1 70 ? -2.905 -8.713 -2.419 1.00 97.88 70 SER A N 1
ATOM 546 C CA . SER A 1 70 ? -1.834 -8.162 -3.252 1.00 97.88 70 SER A CA 1
ATOM 547 C C . SER A 1 70 ? -1.028 -9.268 -3.919 1.00 97.88 70 SER A C 1
ATOM 549 O O . SER A 1 70 ? -0.849 -9.226 -5.129 1.00 97.88 70 SER A O 1
ATOM 551 N N . ASN A 1 71 ? -0.626 -10.315 -3.189 1.00 97.62 71 ASN A N 1
ATOM 552 C CA . ASN A 1 71 ? 0.160 -11.397 -3.776 1.00 97.62 71 ASN A CA 1
ATOM 553 C C . ASN A 1 71 ? -0.613 -12.158 -4.864 1.00 97.62 71 ASN A C 1
ATOM 555 O O . ASN A 1 71 ? -0.020 -12.504 -5.885 1.00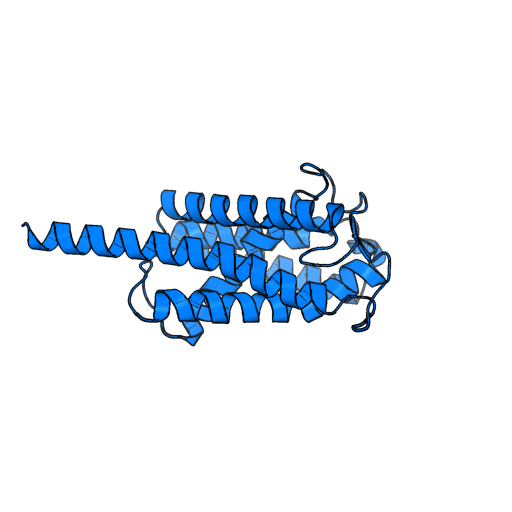 97.62 71 ASN A O 1
ATOM 559 N N . ILE A 1 72 ? -1.921 -12.381 -4.687 1.00 98.19 72 ILE A N 1
ATOM 560 C CA . ILE A 1 72 ? -2.760 -12.988 -5.729 1.00 98.19 72 ILE A CA 1
ATOM 561 C C . ILE A 1 72 ? -2.785 -12.095 -6.971 1.00 98.19 72 ILE A C 1
ATOM 563 O O . ILE A 1 72 ? -2.479 -12.578 -8.057 1.00 98.19 72 ILE A O 1
ATOM 567 N N . LEU A 1 73 ? -3.116 -10.807 -6.833 1.00 98.19 73 LEU A N 1
ATOM 568 C CA . LEU A 1 73 ? -3.245 -9.911 -7.988 1.00 98.19 73 LEU A CA 1
ATOM 569 C C . LEU A 1 73 ? -1.911 -9.666 -8.702 1.00 98.19 73 LEU A C 1
ATOM 571 O O . LEU A 1 73 ? -1.886 -9.606 -9.926 1.00 98.19 73 LEU A O 1
ATOM 575 N N . GLU A 1 74 ? -0.806 -9.596 -7.965 1.00 97.94 74 GLU A N 1
ATOM 576 C CA . GLU A 1 74 ? 0.552 -9.498 -8.511 1.00 97.94 74 GLU A CA 1
ATOM 577 C C . GLU A 1 74 ? 0.913 -10.732 -9.344 1.00 97.94 74 GLU A C 1
ATOM 579 O O . GLU A 1 74 ? 1.292 -10.610 -10.507 1.00 97.94 74 GLU A O 1
ATOM 584 N N . ASN A 1 75 ? 0.720 -11.941 -8.803 1.00 97.88 75 ASN A N 1
ATOM 585 C CA . ASN A 1 75 ? 0.993 -13.163 -9.564 1.00 97.88 75 ASN A CA 1
ATOM 586 C C . ASN A 1 75 ? 0.065 -13.299 -10.780 1.00 97.88 75 ASN A C 1
ATOM 588 O O . ASN A 1 75 ? 0.527 -13.679 -11.855 1.00 97.88 75 ASN A O 1
ATOM 592 N N . VAL A 1 76 ? -1.222 -12.960 -10.642 1.00 98.00 76 VAL A N 1
ATOM 593 C CA . VAL A 1 76 ? -2.165 -12.960 -11.771 1.00 98.00 76 VAL A CA 1
ATOM 594 C C . VAL A 1 76 ? -1.717 -11.967 -12.843 1.00 98.00 76 VAL A C 1
ATOM 596 O O . VAL A 1 76 ? -1.726 -12.326 -14.018 1.00 98.00 76 VAL A O 1
ATOM 599 N N . SER A 1 77 ? -1.240 -10.777 -12.475 1.00 97.62 77 SER A N 1
ATOM 600 C CA . SER A 1 77 ? -0.754 -9.796 -13.452 1.00 97.62 77 SER A CA 1
ATOM 601 C C . SER A 1 77 ? 0.505 -10.242 -14.164 1.00 97.62 77 SER A C 1
ATOM 603 O O . SER A 1 77 ? 0.596 -10.082 -15.375 1.00 97.62 77 SER A O 1
ATOM 605 N N . ILE A 1 78 ? 1.458 -10.843 -13.456 1.00 97.12 78 ILE A N 1
ATOM 606 C CA . ILE A 1 78 ? 2.681 -11.348 -14.090 1.00 97.12 78 ILE A CA 1
ATOM 607 C C . ILE A 1 78 ? 2.339 -12.448 -15.108 1.00 97.12 78 ILE A C 1
ATOM 609 O O . ILE A 1 78 ? 2.929 -12.497 -16.186 1.00 97.12 78 ILE A O 1
ATOM 613 N N . LEU A 1 79 ? 1.360 -13.304 -14.798 1.00 96.75 79 LEU A N 1
ATOM 614 C CA . LEU A 1 79 ? 0.959 -14.419 -15.661 1.00 96.75 79 LEU A CA 1
ATOM 615 C C . LEU A 1 79 ? 0.027 -14.016 -16.813 1.00 96.75 79 LEU A C 1
ATOM 617 O O . LEU A 1 79 ? 0.068 -14.641 -17.868 1.00 96.75 79 LEU A O 1
ATOM 621 N N . THR A 1 80 ? -0.835 -13.017 -16.613 1.00 96.88 80 THR A N 1
ATOM 622 C CA . THR A 1 80 ? -1.943 -12.705 -17.541 1.00 96.88 80 THR A CA 1
ATOM 623 C C . THR A 1 80 ? -1.926 -11.282 -18.090 1.00 96.88 80 THR A C 1
ATOM 625 O O . THR A 1 80 ? -2.670 -10.983 -19.016 1.00 96.88 80 THR A O 1
ATOM 628 N N . GLY A 1 81 ? -1.113 -10.395 -17.519 1.00 95.25 81 GLY A N 1
ATOM 629 C CA . GLY A 1 81 ? -1.104 -8.963 -17.816 1.00 95.25 81 GLY A CA 1
ATOM 630 C C . GLY A 1 81 ? -2.145 -8.146 -17.044 1.00 95.25 81 GLY A C 1
ATOM 631 O O . GLY A 1 81 ? -2.066 -6.923 -17.045 1.00 95.25 81 GLY A O 1
ATOM 632 N N . PHE A 1 82 ? -3.105 -8.769 -16.352 1.00 96.31 82 PHE A N 1
ATOM 633 C CA . PHE A 1 82 ? -4.135 -8.065 -15.577 1.00 96.31 82 PHE A CA 1
ATOM 634 C C . PHE A 1 82 ? -3.924 -8.222 -14.055 1.00 96.31 82 PHE A C 1
ATOM 636 O O . PHE A 1 82 ? -3.752 -9.351 -13.602 1.00 96.31 82 PHE A O 1
ATOM 643 N N . PRO A 1 83 ? -4.029 -7.161 -13.226 1.00 96.38 83 PRO A N 1
ATOM 644 C CA . PRO A 1 83 ? -4.534 -5.832 -13.579 1.00 96.38 83 PRO A CA 1
ATOM 645 C C . PRO A 1 83 ? -3.468 -4.780 -13.916 1.00 96.38 83 PRO A C 1
ATOM 647 O O . PRO A 1 83 ? -3.835 -3.711 -14.396 1.00 96.38 83 PRO A O 1
ATOM 650 N N . PHE A 1 84 ? -2.183 -5.029 -13.651 1.00 96.38 84 PHE A N 1
ATOM 651 C CA . PHE A 1 84 ? -1.157 -3.979 -13.699 1.00 96.38 84 PHE A CA 1
ATOM 652 C C . PHE A 1 84 ? -0.519 -3.813 -15.087 1.00 96.38 84 PHE A 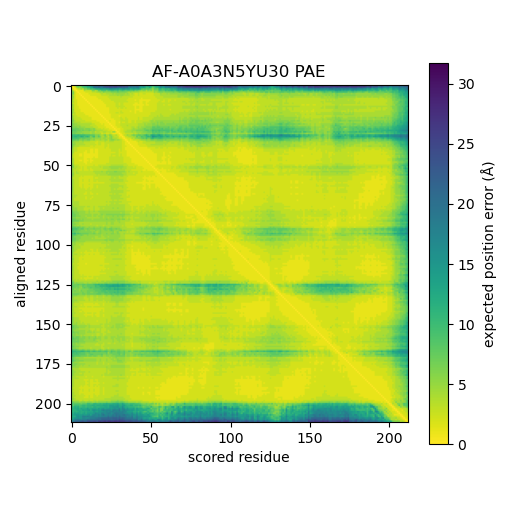C 1
ATOM 654 O O . PHE A 1 84 ? -0.116 -2.715 -15.468 1.00 96.38 84 PHE A O 1
ATOM 661 N N . GLY A 1 85 ? -0.462 -4.885 -15.870 1.00 95.88 85 GLY A N 1
ATOM 662 C CA . GLY A 1 85 ? 0.276 -4.986 -17.129 1.00 95.88 85 GLY A CA 1
ATOM 663 C C . GLY A 1 85 ? 1.260 -6.157 -17.103 1.00 95.88 85 GLY A C 1
ATOM 664 O O . GLY A 1 85 ? 1.341 -6.899 -16.119 1.00 95.88 85 GLY A O 1
ATOM 665 N N . HIS A 1 86 ? 2.033 -6.312 -18.179 1.00 95.62 86 HIS A N 1
ATOM 666 C CA . HIS A 1 86 ? 3.089 -7.322 -18.281 1.00 95.62 86 HIS A CA 1
ATOM 667 C C . HIS A 1 86 ? 4.427 -6.789 -17.751 1.00 95.62 86 HIS A C 1
ATOM 669 O O . HIS A 1 86 ? 5.030 -5.874 -18.318 1.00 95.62 86 HIS A O 1
ATOM 675 N N . TYR A 1 87 ? 4.920 -7.394 -16.674 1.00 96.88 87 TYR A N 1
ATOM 676 C CA . TYR A 1 87 ? 6.210 -7.085 -16.058 1.00 96.88 87 TYR A CA 1
ATOM 677 C C . TYR A 1 87 ? 6.782 -8.321 -15.373 1.00 96.88 87 TYR A C 1
ATOM 679 O O . TYR A 1 87 ? 6.112 -9.341 -15.219 1.00 96.88 87 TYR A O 1
ATOM 687 N N . PHE A 1 88 ? 8.039 -8.226 -14.961 1.00 96.25 88 PHE A N 1
ATOM 688 C CA . PHE A 1 88 ? 8.666 -9.206 -14.086 1.00 96.25 88 PHE A CA 1
ATOM 689 C C . PHE A 1 88 ? 9.572 -8.507 -13.075 1.00 96.25 88 PHE A C 1
ATOM 691 O O . PHE A 1 88 ? 10.186 -7.474 -13.365 1.00 96.25 88 PHE A O 1
ATOM 698 N N . TYR A 1 89 ? 9.669 -9.087 -11.881 1.00 95.31 89 TYR A N 1
ATOM 699 C CA . TYR A 1 89 ? 10.573 -8.617 -10.837 1.00 95.31 89 TYR A CA 1
ATOM 700 C C . TYR A 1 89 ? 11.992 -9.136 -11.045 1.00 95.31 89 TYR A C 1
ATOM 702 O O . TYR A 1 89 ? 12.204 -10.332 -11.271 1.00 95.31 89 TYR A O 1
ATOM 710 N N . THR A 1 90 ? 12.976 -8.255 -10.874 1.00 91.44 90 THR A N 1
ATOM 711 C CA . THR A 1 90 ? 14.387 -8.650 -10.803 1.00 91.44 90 THR A CA 1
ATOM 712 C C . THR A 1 90 ? 14.720 -9.190 -9.411 1.00 91.44 90 THR A C 1
ATOM 714 O O . THR A 1 90 ? 13.895 -9.155 -8.494 1.00 91.44 90 THR A O 1
ATOM 717 N N . ASP A 1 91 ? 15.929 -9.716 -9.231 1.00 87.50 91 ASP A N 1
ATOM 718 C CA . ASP A 1 91 ? 16.344 -10.308 -7.951 1.00 87.50 91 ASP A CA 1
ATOM 719 C C . ASP A 1 91 ? 16.827 -9.266 -6.925 1.00 87.50 91 ASP A C 1
ATOM 721 O O . ASP A 1 91 ? 17.130 -9.602 -5.782 1.00 87.50 91 ASP A O 1
ATOM 725 N N . MET A 1 92 ? 16.829 -7.975 -7.285 1.00 83.75 92 MET A N 1
ATOM 726 C CA . MET A 1 92 ? 17.265 -6.884 -6.400 1.00 83.75 92 MET A CA 1
ATOM 727 C C . MET A 1 92 ? 16.408 -6.717 -5.143 1.00 83.75 92 MET A C 1
ATOM 729 O O . MET A 1 92 ? 16.874 -6.182 -4.141 1.00 83.75 92 MET A O 1
ATOM 733 N N . LEU A 1 93 ? 15.155 -7.167 -5.184 1.00 85.38 93 LEU A N 1
ATOM 734 C CA . LEU A 1 93 ? 14.219 -7.054 -4.066 1.00 85.38 93 LEU A CA 1
ATOM 735 C C . LEU A 1 93 ? 14.260 -8.252 -3.103 1.00 85.38 93 LEU A C 1
ATOM 737 O O . LEU A 1 93 ? 13.490 -8.282 -2.135 1.00 85.38 93 LEU A O 1
ATOM 741 N N . GLY A 1 94 ? 15.176 -9.197 -3.337 1.00 87.06 94 GLY A N 1
ATOM 742 C CA . GLY A 1 94 ? 15.418 -10.355 -2.487 1.00 87.06 94 GLY A CA 1
ATOM 743 C C . GLY A 1 94 ? 14.461 -11.517 -2.752 1.00 87.06 94 GLY A C 1
ATOM 744 O O . GLY A 1 94 ? 14.029 -11.753 -3.879 1.00 87.06 94 GLY A O 1
ATOM 745 N N . LEU A 1 95 ? 14.156 -12.271 -1.692 1.00 92.12 95 LEU A N 1
ATOM 746 C CA . LEU A 1 95 ? 13.361 -13.497 -1.766 1.00 92.12 95 LEU A CA 1
ATOM 747 C C . LEU A 1 95 ? 11.967 -13.242 -2.358 1.00 92.12 95 LEU A C 1
ATOM 749 O O . LEU A 1 95 ? 11.274 -12.302 -1.959 1.00 92.12 95 LEU A O 1
ATOM 753 N N . LYS A 1 96 ? 11.538 -14.133 -3.255 1.00 93.38 96 LYS A N 1
ATOM 754 C CA . LYS A 1 96 ? 10.216 -14.118 -3.888 1.00 93.38 96 LYS A CA 1
ATOM 755 C C . LYS A 1 96 ? 9.284 -15.147 -3.246 1.00 93.38 96 LYS A C 1
ATOM 757 O O . LYS A 1 96 ? 9.686 -16.270 -2.954 1.00 93.38 96 LYS A O 1
ATOM 762 N N . LEU A 1 97 ? 8.032 -14.750 -3.038 1.00 93.06 97 LEU A N 1
ATOM 763 C CA . LEU A 1 97 ? 6.905 -15.636 -2.780 1.00 93.06 97 LEU A CA 1
ATOM 764 C C . LEU A 1 97 ? 6.181 -15.847 -4.112 1.00 93.06 97 LEU A C 1
ATOM 766 O O . LEU A 1 97 ? 5.522 -14.931 -4.613 1.00 93.06 97 LEU A O 1
ATOM 770 N N . LEU A 1 98 ? 6.330 -17.044 -4.685 1.00 94.44 98 LEU A N 1
ATOM 771 C CA . LEU A 1 98 ? 6.021 -17.312 -6.093 1.00 94.44 98 LEU A CA 1
ATOM 772 C C . LEU A 1 98 ? 6.845 -16.377 -6.998 1.00 94.44 98 LEU A C 1
ATOM 774 O O . LEU A 1 98 ? 8.072 -16.434 -6.960 1.00 94.44 98 LEU A O 1
ATOM 778 N N . LEU A 1 99 ? 6.204 -15.506 -7.781 1.00 95.62 99 LEU A N 1
ATOM 779 C CA . LEU A 1 99 ? 6.881 -14.586 -8.703 1.00 95.62 99 LEU A CA 1
ATOM 780 C C . LEU A 1 99 ? 7.179 -13.211 -8.079 1.00 95.62 99 LEU A C 1
ATOM 782 O O . LEU A 1 99 ? 7.870 -12.391 -8.685 1.00 95.62 99 LEU A O 1
ATOM 786 N N . VAL A 1 100 ? 6.676 -12.955 -6.868 1.00 96.12 100 VAL A N 1
ATOM 787 C CA . VAL A 1 100 ? 6.583 -11.609 -6.283 1.00 96.12 100 VAL A CA 1
ATOM 788 C C . VAL A 1 100 ? 7.521 -11.480 -5.080 1.00 96.12 100 VAL A C 1
ATOM 790 O O . VAL A 1 100 ? 7.417 -12.285 -4.153 1.00 96.12 100 VAL A O 1
ATOM 793 N N . PRO A 1 101 ? 8.424 -10.485 -5.028 1.00 94.88 101 PRO A N 1
ATOM 794 C CA . PRO A 1 101 ? 9.303 -10.267 -3.885 1.00 94.88 101 PRO A CA 1
ATOM 795 C C . PRO A 1 101 ? 8.528 -10.040 -2.584 1.00 94.88 101 PRO A C 1
ATOM 797 O O . PRO A 1 101 ? 7.553 -9.292 -2.543 1.00 94.88 101 PRO A O 1
ATOM 800 N N . VAL A 1 102 ? 8.996 -10.631 -1.485 1.00 94.75 102 VAL A N 1
ATOM 801 C CA . VAL A 1 102 ? 8.358 -10.493 -0.161 1.00 94.75 102 VAL A CA 1
ATOM 802 C C . VAL A 1 102 ? 8.309 -9.028 0.288 1.00 94.75 102 VAL A C 1
ATOM 804 O O . VAL A 1 102 ? 7.345 -8.600 0.922 1.00 94.75 102 VAL A O 1
ATOM 807 N N . SER A 1 103 ? 9.316 -8.236 -0.087 1.00 93.69 103 SER A N 1
ATOM 808 C CA . SER A 1 103 ? 9.385 -6.797 0.187 1.00 93.69 103 SER A CA 1
ATOM 809 C C . SER A 1 103 ? 8.201 -6.017 -0.395 1.00 93.69 103 SER A C 1
ATOM 811 O O . SER A 1 103 ? 7.728 -5.089 0.256 1.00 93.69 103 SER A O 1
ATOM 813 N N . ILE A 1 104 ? 7.639 -6.440 -1.533 1.00 94.94 104 ILE A N 1
ATOM 814 C CA . ILE A 1 104 ? 6.444 -5.820 -2.124 1.00 94.94 104 ILE A CA 1
ATOM 815 C C . ILE A 1 104 ? 5.238 -5.979 -1.195 1.00 94.94 104 ILE A C 1
ATOM 817 O O . ILE A 1 104 ? 4.549 -5.004 -0.904 1.00 94.94 104 ILE A O 1
ATOM 821 N N . GLY A 1 105 ? 5.033 -7.168 -0.621 1.00 95.69 105 GLY A N 1
ATOM 822 C CA . GLY A 1 105 ? 3.982 -7.387 0.378 1.00 95.69 105 GLY A CA 1
ATOM 823 C C . GLY A 1 105 ? 4.144 -6.495 1.619 1.00 95.69 105 GLY A C 1
ATOM 824 O O . GLY A 1 105 ? 3.161 -5.955 2.133 1.00 95.69 105 GLY A O 1
ATOM 825 N N . LEU A 1 106 ? 5.387 -6.280 2.069 1.00 96.12 106 LEU A N 1
ATOM 826 C CA . LEU A 1 106 ? 5.685 -5.362 3.176 1.00 96.12 106 LEU A CA 1
ATOM 827 C C . LEU A 1 106 ? 5.366 -3.906 2.811 1.00 96.12 106 LEU A C 1
ATOM 829 O O . LEU A 1 106 ? 4.793 -3.188 3.634 1.00 96.12 106 LEU A O 1
ATOM 833 N N . ALA A 1 107 ? 5.687 -3.484 1.585 1.00 95.12 107 ALA A N 1
ATOM 834 C CA . ALA A 1 107 ? 5.354 -2.158 1.076 1.00 95.12 107 ALA A CA 1
ATOM 835 C C . ALA A 1 107 ? 3.834 -1.949 1.010 1.00 95.12 107 ALA A C 1
ATOM 837 O O . ALA A 1 107 ? 3.345 -0.931 1.506 1.00 95.12 107 ALA A O 1
ATOM 838 N N . TYR A 1 108 ? 3.080 -2.934 0.501 1.00 97.75 108 TYR A N 1
ATOM 839 C CA . TYR A 1 108 ? 1.616 -2.886 0.478 1.00 97.75 108 TYR A CA 1
ATOM 840 C C . TYR A 1 108 ? 1.030 -2.691 1.878 1.00 97.75 108 TYR A C 1
ATOM 842 O O . TYR A 1 108 ? 0.167 -1.837 2.073 1.00 97.75 108 TYR A O 1
ATOM 850 N N . PHE A 1 109 ? 1.518 -3.439 2.871 1.00 98.19 109 PHE A N 1
ATOM 851 C CA . PHE A 1 109 ? 1.061 -3.291 4.252 1.00 98.19 109 PHE A CA 1
ATOM 852 C C . PHE A 1 109 ? 1.425 -1.927 4.840 1.00 98.19 109 PHE A C 1
ATOM 854 O O . PHE A 1 109 ? 0.561 -1.244 5.391 1.00 98.19 109 PHE A O 1
ATOM 861 N N . GLY A 1 110 ? 2.694 -1.527 4.726 1.00 97.69 110 GLY A N 1
ATOM 862 C CA . GLY A 1 110 ? 3.196 -0.279 5.291 1.00 97.69 110 GLY A CA 1
ATOM 863 C C . GLY A 1 110 ? 2.469 0.933 4.719 1.00 97.69 110 GLY A C 1
ATOM 864 O O . GLY A 1 110 ? 1.841 1.699 5.453 1.00 97.69 110 GLY A O 1
ATOM 865 N N . MET A 1 111 ? 2.498 1.071 3.395 1.00 97.50 111 MET A N 1
ATOM 866 C CA . MET A 1 111 ? 1.891 2.204 2.701 1.00 97.50 111 MET A CA 1
ATOM 867 C C . MET A 1 111 ? 0.365 2.133 2.711 1.00 97.50 111 MET A C 1
ATOM 869 O O . MET A 1 111 ? -0.281 3.154 2.931 1.00 97.50 111 MET A O 1
ATOM 873 N N . GLY A 1 112 ? -0.226 0.941 2.587 1.00 98.31 112 GLY A N 1
ATOM 874 C CA . GLY A 1 112 ? -1.675 0.757 2.680 1.00 98.31 112 GLY A CA 1
ATOM 875 C C . GLY A 1 112 ? -2.228 1.175 4.038 1.00 98.31 112 GLY A C 1
ATOM 876 O O . GLY A 1 112 ? -3.246 1.865 4.106 1.00 98.31 112 GLY A O 1
ATOM 877 N N . TYR A 1 113 ? -1.532 0.841 5.127 1.00 98.38 113 TYR A N 1
ATOM 878 C CA . TYR A 1 113 ? -1.912 1.289 6.464 1.00 98.38 113 TYR A CA 1
ATOM 879 C C . TYR A 1 113 ? -1.782 2.808 6.635 1.00 98.38 113 TYR A C 1
ATOM 881 O O . TYR A 1 113 ? -2.673 3.444 7.203 1.00 98.38 113 TYR A O 1
ATOM 889 N N . LEU A 1 114 ? -0.686 3.403 6.157 1.00 97.56 114 LEU A N 1
ATOM 890 C CA . LEU A 1 114 ? -0.475 4.850 6.234 1.00 97.56 114 LEU A CA 1
ATOM 891 C C . LEU A 1 114 ? -1.558 5.607 5.458 1.00 97.56 114 LEU A C 1
ATOM 893 O O . LEU A 1 114 ? -2.188 6.507 6.013 1.00 97.56 114 LEU A O 1
ATOM 897 N N . SER A 1 115 ? -1.847 5.185 4.227 1.00 98.56 115 SER A N 1
ATOM 898 C CA . SER A 1 115 ? -2.919 5.745 3.402 1.00 98.56 115 SER A CA 1
ATOM 899 C C . SER A 1 115 ? -4.293 5.566 4.044 1.00 98.56 115 SER A C 1
ATOM 901 O O . SER A 1 115 ? -5.099 6.496 4.052 1.00 98.56 115 SER A O 1
ATOM 903 N N . TRP A 1 116 ? -4.549 4.409 4.662 1.00 98.56 116 TRP A N 1
ATOM 904 C CA . TRP A 1 116 ? -5.759 4.165 5.443 1.00 98.56 116 TRP A CA 1
ATOM 905 C C . TRP A 1 116 ? -5.900 5.149 6.607 1.00 98.56 116 TRP A C 1
ATOM 907 O O . TRP A 1 116 ? -6.965 5.736 6.805 1.00 98.56 116 TRP A O 1
ATOM 917 N N . MET A 1 117 ? -4.831 5.376 7.372 1.00 97.75 117 MET A N 1
ATOM 918 C CA . MET A 1 117 ? -4.854 6.322 8.486 1.00 97.75 117 MET A CA 1
ATOM 919 C C . MET A 1 117 ? -5.016 7.771 8.016 1.00 97.75 117 MET A C 1
ATOM 921 O O . MET A 1 117 ? -5.811 8.501 8.607 1.00 97.75 117 MET A O 1
ATOM 925 N N . LEU A 1 118 ? -4.343 8.175 6.936 1.00 98.12 118 LEU A N 1
ATOM 926 C CA . LEU A 1 118 ? -4.494 9.508 6.346 1.00 98.12 118 LEU A CA 1
ATOM 927 C C . LEU A 1 118 ? -5.917 9.747 5.838 1.00 98.12 118 LEU A C 1
ATOM 929 O O . LEU A 1 118 ? -6.517 10.763 6.179 1.00 98.12 118 LEU A O 1
ATOM 933 N N . ALA A 1 119 ? -6.500 8.792 5.111 1.00 98.56 119 ALA A N 1
ATOM 934 C CA . ALA A 1 119 ? -7.880 8.890 4.645 1.00 98.56 119 ALA A CA 1
ATOM 935 C C . ALA A 1 119 ? -8.862 9.048 5.811 1.00 98.56 119 ALA A C 1
ATOM 937 O O . ALA A 1 119 ? -9.790 9.854 5.755 1.00 98.56 119 ALA A O 1
ATOM 938 N N . ARG A 1 120 ? -8.637 8.316 6.908 1.00 97.50 120 ARG A N 1
ATOM 939 C CA . ARG A 1 120 ? -9.440 8.459 8.123 1.00 97.50 120 ARG A CA 1
ATOM 940 C C . ARG A 1 120 ? -9.297 9.836 8.765 1.00 97.50 120 ARG A C 1
ATOM 942 O O . ARG A 1 120 ? -10.302 10.360 9.228 1.00 97.50 120 ARG A O 1
ATOM 949 N N . ILE A 1 121 ? -8.095 10.408 8.797 1.00 97.19 121 ILE A N 1
ATOM 950 C CA 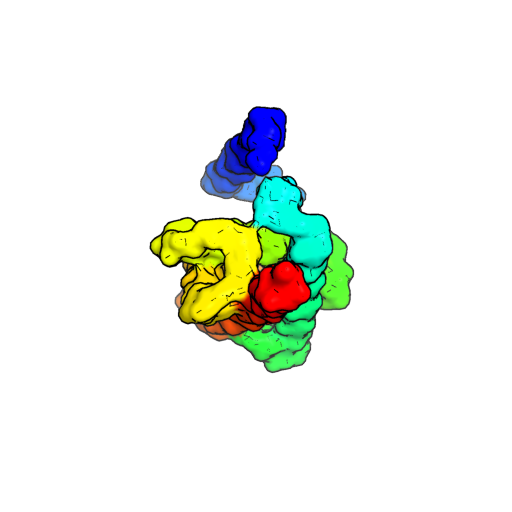. ILE A 1 121 ? -7.860 11.759 9.326 1.00 97.19 121 ILE A CA 1
ATOM 951 C C . ILE A 1 121 ? -8.575 12.798 8.456 1.00 97.19 121 ILE A C 1
ATOM 953 O O . ILE A 1 121 ? -9.349 13.590 8.985 1.00 97.19 121 ILE A O 1
ATOM 957 N N . ILE A 1 122 ? -8.387 12.742 7.134 1.00 98.31 122 ILE A N 1
ATOM 958 C CA . ILE A 1 122 ? -8.986 13.681 6.171 1.00 98.31 122 ILE A CA 1
ATOM 959 C C . ILE A 1 122 ? -10.517 13.651 6.243 1.00 98.31 122 ILE A C 1
ATOM 961 O O . ILE A 1 122 ? -11.162 14.694 6.225 1.00 98.31 122 ILE A O 1
ATOM 965 N N . LEU A 1 123 ? -11.106 12.460 6.370 1.00 97.88 123 LEU A N 1
ATOM 966 C CA . LEU A 1 123 ? -12.557 12.285 6.458 1.00 97.88 123 LEU A CA 1
ATOM 967 C C . LEU A 1 123 ? -13.113 12.490 7.880 1.00 97.88 123 LEU A C 1
ATOM 969 O O . LEU A 1 123 ? -14.309 12.314 8.092 1.00 97.88 123 LEU A O 1
ATOM 973 N N . GLY A 1 124 ? -12.277 12.804 8.875 1.00 95.88 124 GLY A N 1
ATOM 974 C CA . GLY A 1 124 ? -12.714 12.990 10.264 1.00 95.88 124 GLY A CA 1
ATOM 975 C C . GLY A 1 124 ? -13.184 11.703 10.962 1.00 95.88 124 GLY A C 1
ATOM 976 O O . GLY A 1 124 ? -13.945 11.746 11.931 1.00 95.88 124 GLY A O 1
ATOM 977 N N . LYS A 1 125 ? -12.751 10.524 10.496 1.00 94.38 125 LYS A N 1
ATOM 978 C CA . LYS A 1 125 ? -13.149 9.223 11.049 1.00 94.38 125 LYS A CA 1
ATOM 979 C C . LYS A 1 125 ? -12.339 8.845 12.294 1.00 94.38 125 LYS A C 1
ATOM 981 O O . LYS A 1 125 ? -11.342 8.113 12.231 1.00 94.38 125 LYS A O 1
ATOM 986 N N . SER A 1 126 ? -12.867 9.213 13.455 1.00 87.25 126 SER A N 1
ATOM 987 C CA . SER A 1 126 ? -12.323 8.849 14.773 1.00 87.25 126 SER A CA 1
ATOM 988 C C . SER A 1 126 ? -12.644 7.406 15.200 1.00 87.25 126 SER A C 1
ATOM 990 O O . SER A 1 126 ? -13.680 6.844 14.839 1.00 87.25 126 SER A O 1
ATOM 992 N N . GLY A 1 127 ? -11.752 6.789 15.987 1.00 85.56 127 GLY A N 1
ATOM 993 C CA . GLY A 1 127 ? -11.958 5.485 16.649 1.00 85.56 127 GLY A CA 1
ATOM 994 C C . GLY A 1 127 ? -11.863 4.240 15.740 1.00 85.56 127 GLY A C 1
ATOM 995 O O . GLY A 1 127 ? -12.127 4.326 14.546 1.00 85.56 127 GLY A O 1
ATOM 996 N N . PRO A 1 128 ? -11.487 3.059 16.257 1.00 84.06 128 PRO A N 1
ATOM 997 C CA . PRO A 1 128 ? -11.051 1.912 15.441 1.00 84.06 128 PRO A CA 1
ATOM 998 C C . PRO A 1 128 ? -12.161 1.149 14.696 1.00 84.06 128 PRO A C 1
ATOM 1000 O O . PRO A 1 128 ? -11.852 0.273 13.895 1.00 84.06 128 PRO A O 1
ATOM 1003 N N . GLY A 1 129 ? -13.439 1.416 14.977 1.00 89.69 129 GLY A N 1
ATOM 1004 C CA . GLY A 1 129 ? -14.569 0.775 14.289 1.00 89.69 129 GLY A CA 1
ATOM 1005 C C . GLY A 1 129 ? -14.879 1.399 12.928 1.00 89.69 129 GLY A C 1
ATOM 1006 O O . GLY A 1 129 ? -14.361 2.469 12.605 1.00 89.69 129 GLY A O 1
ATOM 1007 N N . MET A 1 130 ? -15.775 0.776 12.164 1.00 93.00 130 MET A N 1
ATOM 1008 C CA . MET A 1 130 ? -16.261 1.305 10.887 1.00 93.00 130 MET A CA 1
ATOM 1009 C C . MET A 1 130 ? -17.789 1.247 10.823 1.00 93.00 130 MET A C 1
ATOM 1011 O O . MET A 1 130 ? -18.387 0.285 11.291 1.00 93.00 130 MET A O 1
ATOM 1015 N N . SER A 1 131 ? -18.435 2.276 10.280 1.00 91.56 131 SER A N 1
ATOM 1016 C CA . SER A 1 131 ? -19.895 2.330 10.149 1.00 91.56 131 SER A CA 1
ATOM 1017 C C . SER A 1 131 ? -20.319 3.356 9.096 1.00 91.56 131 SER A C 1
ATOM 1019 O O . SER A 1 131 ? -19.537 4.228 8.713 1.00 91.56 131 SER A O 1
ATOM 1021 N N . GLY A 1 132 ? -21.561 3.241 8.613 1.00 92.56 132 GLY A N 1
ATOM 1022 C CA . GLY A 1 132 ? -22.144 4.184 7.655 1.00 92.56 132 GLY A CA 1
ATOM 1023 C C . GLY A 1 132 ? -21.325 4.332 6.368 1.00 92.56 132 GLY A C 1
ATOM 1024 O O . GLY A 1 132 ? -20.709 3.366 5.901 1.00 92.56 132 GLY A O 1
ATOM 1025 N N . HIS A 1 133 ? -21.303 5.551 5.822 1.00 94.75 133 HIS A N 1
ATOM 1026 C CA . HIS A 1 133 ? -20.603 5.874 4.574 1.00 94.75 133 HIS A CA 1
ATOM 1027 C C . HIS A 1 133 ? -19.081 5.678 4.664 1.00 94.75 133 HIS A C 1
ATOM 1029 O O . HIS A 1 133 ? -18.454 5.341 3.662 1.00 94.75 133 HIS A O 1
ATOM 1035 N N . PHE A 1 134 ? -18.484 5.798 5.860 1.00 97.12 134 PHE A N 1
ATOM 1036 C CA . PHE A 1 134 ? -17.041 5.611 6.060 1.00 97.12 134 PHE A CA 1
ATOM 1037 C C . PHE A 1 134 ? -16.549 4.224 5.649 1.00 97.12 134 PHE A C 1
ATOM 1039 O O . PHE A 1 134 ? -15.392 4.077 5.263 1.00 97.12 134 PHE A O 1
ATOM 1046 N N . THR A 1 135 ? -17.436 3.223 5.673 1.00 97.19 135 THR A N 1
ATOM 1047 C CA . THR A 1 135 ? -17.150 1.861 5.196 1.00 97.19 135 THR A CA 1
ATOM 1048 C C . THR A 1 135 ? -16.675 1.835 3.745 1.00 97.19 135 THR A C 1
ATOM 1050 O O . THR A 1 135 ? -15.954 0.916 3.376 1.00 97.19 135 THR A O 1
ATOM 1053 N N . TYR A 1 136 ? -17.062 2.829 2.946 1.00 97.94 136 TYR A N 1
ATOM 1054 C CA . TYR A 1 136 ? -16.743 2.920 1.524 1.00 97.94 136 TYR A CA 1
ATOM 1055 C C . TYR A 1 136 ? -15.846 4.123 1.223 1.00 97.94 136 TYR A C 1
ATOM 1057 O O . TYR A 1 136 ? -14.877 3.995 0.481 1.00 97.94 136 TYR A O 1
ATOM 1065 N N . THR A 1 137 ? -16.099 5.280 1.846 1.00 98.31 137 THR A N 1
ATOM 1066 C CA . THR A 1 137 ? -15.317 6.493 1.560 1.00 98.31 137 THR A CA 1
ATOM 1067 C C . THR A 1 137 ? -13.871 6.396 2.047 1.00 98.31 137 THR A C 1
ATOM 1069 O O . THR A 1 137 ? -12.981 6.915 1.380 1.00 98.31 137 THR A O 1
ATOM 1072 N N . VAL A 1 138 ? -13.608 5.700 3.164 1.00 98.56 138 VAL A N 1
ATOM 1073 C CA . VAL A 1 138 ? -12.235 5.509 3.665 1.00 98.56 138 VAL A CA 1
ATOM 1074 C C . VAL A 1 138 ? -11.404 4.633 2.714 1.00 98.56 138 VAL A C 1
ATOM 1076 O O . VAL A 1 138 ? -10.345 5.109 2.309 1.00 98.56 138 VAL A O 1
ATOM 1079 N N . PRO A 1 139 ? -11.837 3.418 2.304 1.00 98.75 139 PRO A N 1
ATOM 1080 C CA . PRO A 1 139 ? -11.123 2.637 1.290 1.00 98.75 139 PRO A CA 1
ATOM 1081 C C . PRO A 1 139 ? -10.882 3.392 -0.019 1.00 98.75 139 PRO A C 1
ATOM 1083 O O . PRO A 1 139 ? -9.769 3.352 -0.533 1.00 98.75 139 PRO A O 1
ATOM 1086 N N . LEU A 1 140 ? -11.894 4.101 -0.538 1.00 98.69 140 LEU A N 1
ATOM 1087 C CA . LEU A 1 140 ? -11.793 4.835 -1.807 1.00 98.69 140 LEU A CA 1
ATOM 1088 C C . LEU A 1 140 ? -10.709 5.917 -1.761 1.00 98.69 140 LEU A C 1
ATOM 1090 O O . 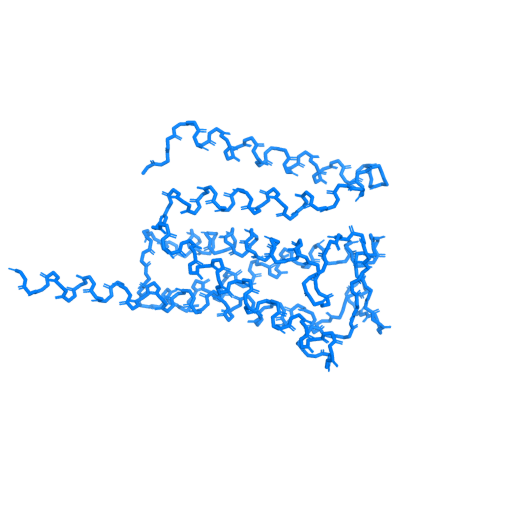LEU A 1 140 ? -9.878 6.000 -2.667 1.00 98.69 140 LEU A O 1
ATOM 1094 N N . LEU A 1 141 ? -10.700 6.730 -0.699 1.00 98.81 141 LEU A N 1
ATOM 1095 C CA . LEU A 1 141 ? -9.697 7.778 -0.528 1.00 98.81 141 LEU A CA 1
ATOM 1096 C C . LEU A 1 141 ? -8.316 7.189 -0.218 1.00 98.81 141 LEU A C 1
ATOM 1098 O O . LEU A 1 141 ? -7.316 7.659 -0.745 1.00 98.81 141 LEU A O 1
ATOM 1102 N N . ALA A 1 142 ? -8.239 6.147 0.608 1.00 98.75 142 ALA A N 1
ATOM 1103 C CA . ALA A 1 142 ? -6.971 5.510 0.947 1.00 98.75 142 ALA A CA 1
ATOM 1104 C C . ALA A 1 142 ? -6.304 4.851 -0.272 1.00 98.75 142 ALA A C 1
ATOM 1106 O O . ALA A 1 142 ? -5.097 4.997 -0.453 1.00 98.75 142 ALA A O 1
ATOM 1107 N N . ALA A 1 143 ? -7.077 4.188 -1.136 1.00 98.75 143 ALA A N 1
ATOM 1108 C CA . ALA A 1 143 ? -6.575 3.652 -2.399 1.00 98.75 143 ALA A CA 1
ATOM 1109 C C . ALA A 1 143 ? -6.032 4.762 -3.304 1.00 98.75 143 ALA A C 1
ATOM 1111 O O . ALA A 1 143 ? -4.932 4.640 -3.837 1.00 98.75 143 ALA A O 1
ATOM 1112 N N . PHE A 1 144 ? -6.745 5.888 -3.394 1.00 98.56 144 PHE A N 1
AT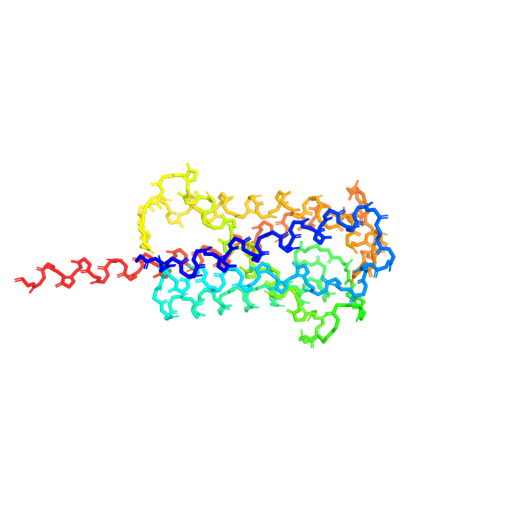OM 1113 C CA . PHE A 1 144 ? -6.284 7.052 -4.148 1.00 98.56 144 PHE A CA 1
ATOM 1114 C C . PHE A 1 144 ? -4.959 7.608 -3.604 1.00 98.56 144 PHE A C 1
ATOM 1116 O O . PHE A 1 144 ? -4.027 7.831 -4.370 1.00 98.56 144 PHE A O 1
ATOM 1123 N N . LEU A 1 145 ? -4.842 7.783 -2.283 1.00 98.56 145 LEU A N 1
ATOM 1124 C CA . LEU A 1 145 ? -3.619 8.282 -1.642 1.00 98.56 145 LEU A CA 1
ATOM 1125 C C . LEU A 1 145 ? -2.420 7.350 -1.858 1.00 98.56 145 LEU A C 1
ATOM 1127 O O . LEU A 1 145 ? -1.301 7.818 -2.054 1.00 98.56 145 LEU A O 1
ATOM 1131 N N . MET A 1 146 ? -2.646 6.036 -1.845 1.00 98.00 146 MET A N 1
ATOM 1132 C CA . MET A 1 146 ? -1.592 5.059 -2.110 1.00 98.00 146 MET A CA 1
ATOM 1133 C C . MET A 1 146 ? -1.125 5.098 -3.566 1.00 98.00 146 MET A C 1
ATOM 1135 O O . MET A 1 146 ? 0.075 5.071 -3.812 1.00 98.00 146 MET A O 1
ATOM 1139 N N . VAL A 1 147 ? -2.046 5.238 -4.521 1.00 97.81 147 VAL A N 1
ATOM 1140 C CA . VAL A 1 147 ? -1.696 5.405 -5.942 1.00 97.81 147 VAL A CA 1
ATOM 1141 C C . VAL A 1 147 ? -1.012 6.748 -6.199 1.00 97.81 147 VAL A C 1
ATOM 1143 O O . VAL A 1 147 ? -0.093 6.823 -7.006 1.00 97.81 147 VAL A O 1
ATOM 1146 N N . ALA A 1 148 ? -1.385 7.808 -5.477 1.00 97.19 148 ALA A N 1
ATOM 1147 C CA . ALA A 1 148 ? -0.678 9.086 -5.547 1.00 97.19 148 ALA A CA 1
ATOM 1148 C C . ALA A 1 148 ? 0.793 8.957 -5.114 1.00 97.19 148 ALA A C 1
ATOM 1150 O O . ALA A 1 148 ? 1.667 9.591 -5.700 1.00 97.19 148 ALA A O 1
ATOM 1151 N N . TRP A 1 149 ? 1.079 8.109 -4.123 1.00 95.38 149 TRP A N 1
ATOM 1152 C CA . TRP A 1 149 ? 2.451 7.742 -3.778 1.00 95.38 149 TRP A CA 1
ATOM 1153 C C . TRP A 1 149 ? 3.112 6.909 -4.886 1.00 95.38 149 TRP A C 1
ATOM 1155 O O . TRP A 1 149 ? 4.243 7.215 -5.272 1.00 95.38 149 TRP A O 1
ATOM 1165 N N . ASP A 1 150 ? 2.403 5.924 -5.441 1.00 95.38 150 ASP A N 1
ATOM 1166 C CA . ASP A 1 150 ? 2.906 5.044 -6.505 1.00 95.38 150 ASP A CA 1
ATOM 1167 C C . ASP A 1 150 ? 3.321 5.809 -7.773 1.00 95.38 150 ASP A C 1
ATOM 1169 O O . ASP A 1 150 ? 4.397 5.566 -8.315 1.00 95.38 150 ASP A O 1
ATOM 1173 N N . LEU A 1 151 ? 2.562 6.841 -8.162 1.00 95.25 151 LEU A N 1
ATOM 1174 C CA . LEU A 1 151 ? 2.918 7.759 -9.255 1.00 95.25 151 LEU A CA 1
ATOM 1175 C C . LEU A 1 151 ? 4.319 8.372 -9.097 1.00 95.25 151 LEU A C 1
ATOM 1177 O O . LEU A 1 151 ? 4.986 8.667 -10.082 1.00 95.25 151 LEU A O 1
ATOM 1181 N N . THR A 1 152 ? 4.797 8.558 -7.867 1.00 91.38 152 THR A N 1
ATOM 1182 C CA . THR A 1 152 ? 6.148 9.086 -7.610 1.00 91.38 152 THR A CA 1
ATOM 1183 C C . THR A 1 152 ? 7.201 7.989 -7.453 1.00 91.38 152 THR A C 1
ATOM 1185 O O . THR A 1 152 ? 8.392 8.238 -7.638 1.00 91.38 152 THR A O 1
ATOM 1188 N N . PHE A 1 153 ? 6.779 6.782 -7.075 1.00 90.12 153 PHE A N 1
ATOM 1189 C CA . PHE A 1 153 ? 7.656 5.683 -6.693 1.00 90.12 153 PHE A CA 1
ATOM 1190 C C . PHE A 1 153 ? 7.958 4.741 -7.860 1.00 90.12 153 PHE A C 1
ATOM 1192 O O . PHE A 1 153 ? 9.131 4.416 -8.062 1.00 90.12 153 PHE A O 1
ATOM 1199 N N . ASP A 1 154 ? 6.944 4.332 -8.632 1.00 93.69 154 ASP A N 1
ATOM 1200 C CA . ASP A 1 154 ? 7.099 3.334 -9.695 1.00 93.69 154 ASP A CA 1
ATOM 1201 C C . ASP A 1 154 ? 8.092 3.787 -10.770 1.00 93.69 154 ASP A C 1
ATOM 1203 O O . ASP A 1 154 ? 9.032 3.034 -11.016 1.00 93.69 154 ASP A O 1
ATOM 1207 N N . PRO A 1 155 ? 8.031 5.022 -11.318 1.00 93.38 155 PRO A N 1
ATOM 1208 C CA . PRO A 1 155 ? 8.997 5.459 -12.329 1.00 93.38 155 PRO A CA 1
ATOM 1209 C C . PRO A 1 155 ? 10.456 5.337 -11.885 1.00 93.38 155 PRO A C 1
ATOM 1211 O O . PRO A 1 155 ? 11.330 4.946 -12.657 1.00 93.38 155 PRO A O 1
ATOM 1214 N N . ILE A 1 156 ? 10.738 5.656 -10.620 1.00 89.31 156 ILE A N 1
ATOM 1215 C CA . ILE A 1 156 ? 12.091 5.549 -10.076 1.00 89.31 156 ILE A CA 1
ATOM 1216 C C . ILE A 1 156 ? 12.466 4.072 -9.961 1.00 89.31 156 ILE A C 1
ATOM 1218 O O . ILE A 1 156 ? 13.509 3.659 -10.466 1.00 89.31 156 ILE A O 1
ATOM 1222 N N . SER A 1 157 ? 11.612 3.265 -9.341 1.00 89.75 157 SER A N 1
ATOM 1223 C CA . SER A 1 157 ? 11.885 1.854 -9.080 1.00 89.75 157 SER A CA 1
ATOM 1224 C C . SER A 1 157 ? 11.980 0.999 -10.348 1.00 89.75 157 SER A C 1
ATOM 1226 O O . SER A 1 157 ? 12.858 0.141 -10.434 1.00 89.75 157 SER A O 1
ATOM 1228 N N . SER A 1 158 ? 11.136 1.241 -11.350 1.00 92.88 158 SER A N 1
ATOM 1229 C CA . SER A 1 158 ? 11.073 0.449 -12.581 1.00 92.88 158 SER A CA 1
ATOM 1230 C C . SER A 1 158 ? 11.999 0.965 -13.679 1.00 92.88 158 SER A C 1
ATOM 1232 O O . SER A 1 158 ? 12.669 0.171 -14.339 1.00 92.88 158 SER A O 1
ATOM 1234 N N . THR A 1 159 ? 12.116 2.283 -13.868 1.00 90.31 159 THR A N 1
ATOM 1235 C CA . THR A 1 159 ? 12.900 2.843 -14.981 1.00 90.31 159 THR A CA 1
ATOM 1236 C C . THR A 1 159 ? 14.353 3.096 -14.601 1.00 90.31 159 THR A C 1
ATOM 1238 O O . THR A 1 159 ? 15.237 2.752 -15.388 1.00 90.31 159 THR A O 1
ATOM 1241 N N . ILE A 1 160 ? 14.611 3.639 -13.406 1.00 86.19 160 ILE A N 1
ATOM 1242 C CA . ILE A 1 160 ? 15.968 3.986 -12.948 1.00 86.19 160 ILE A CA 1
ATOM 1243 C C . ILE A 1 160 ? 16.599 2.813 -12.202 1.00 86.19 160 ILE A C 1
ATOM 1245 O O . ILE A 1 160 ? 17.688 2.368 -12.556 1.00 86.19 160 ILE A O 1
ATOM 1249 N N . LEU A 1 161 ? 15.913 2.303 -11.176 1.00 84.88 161 LEU A N 1
ATOM 1250 C CA . LEU A 1 161 ? 16.469 1.279 -10.294 1.00 84.88 161 LEU A CA 1
ATOM 1251 C C . LEU A 1 161 ? 16.333 -0.133 -10.859 1.00 84.88 161 LEU A C 1
ATOM 1253 O O . LEU A 1 161 ? 17.032 -1.009 -10.375 1.00 84.88 161 LEU A O 1
ATOM 1257 N N . LYS A 1 162 ? 15.471 -0.362 -11.860 1.00 88.75 162 LYS A N 1
ATOM 1258 C CA . LYS A 1 162 ? 15.211 -1.673 -12.490 1.00 88.75 162 LYS A CA 1
ATOM 1259 C C . LYS A 1 162 ? 14.787 -2.775 -11.503 1.00 88.75 162 LYS A C 1
ATOM 1261 O O . LYS A 1 162 ? 15.075 -3.953 -11.713 1.00 88.75 162 LYS A O 1
ATOM 1266 N N . CYS A 1 163 ? 14.087 -2.428 -10.422 1.00 89.44 163 CYS A N 1
ATOM 1267 C CA . CYS A 1 163 ? 13.552 -3.399 -9.456 1.00 89.44 163 CYS A CA 1
ATOM 1268 C C . CYS A 1 163 ? 12.520 -4.349 -10.095 1.00 89.44 163 CYS A C 1
ATOM 1270 O O . CYS A 1 163 ? 12.421 -5.521 -9.732 1.00 89.44 163 CYS A O 1
ATOM 1272 N N . TRP A 1 164 ? 11.782 -3.855 -11.082 1.00 94.88 164 TRP A N 1
ATOM 1273 C CA . TRP A 1 164 ? 11.005 -4.631 -12.044 1.00 94.88 164 TRP A CA 1
ATOM 1274 C C . TRP A 1 164 ? 11.146 -3.986 -13.414 1.00 94.88 164 TRP A C 1
ATOM 1276 O O . TRP A 1 164 ? 11.612 -2.852 -13.535 1.00 94.88 164 TRP A O 1
ATOM 1286 N N . THR A 1 165 ? 10.783 -4.726 -14.456 1.00 95.88 165 THR A N 1
ATOM 1287 C CA . THR A 1 165 ? 10.789 -4.221 -15.830 1.00 95.88 165 THR A CA 1
ATOM 1288 C C . THR A 1 165 ? 9.437 -4.465 -16.478 1.00 95.88 165 THR A C 1
ATOM 1290 O O . THR A 1 165 ? 8.976 -5.604 -16.541 1.00 95.88 165 THR A O 1
ATOM 1293 N N . TRP A 1 166 ? 8.827 -3.387 -16.968 1.00 97.06 166 TRP A N 1
ATOM 1294 C CA . TRP A 1 166 ? 7.644 -3.412 -17.824 1.00 97.06 166 TRP A CA 1
ATOM 1295 C C . TRP A 1 166 ? 8.046 -3.889 -19.222 1.00 97.06 166 TRP A C 1
ATOM 1297 O O . TRP A 1 166 ? 8.913 -3.277 -19.843 1.00 97.06 166 TRP A O 1
ATOM 1307 N N . GLN A 1 167 ? 7.450 -4.981 -19.709 1.00 94.88 167 GLN A N 1
ATOM 1308 C CA . GLN A 1 167 ? 7.877 -5.625 -20.962 1.00 94.88 167 GLN A CA 1
ATOM 1309 C C . GLN A 1 167 ? 7.656 -4.723 -22.181 1.00 94.88 167 GLN A C 1
ATOM 1311 O O . GLN A 1 167 ? 8.521 -4.619 -23.046 1.00 94.88 167 GLN A O 1
ATOM 1316 N N . GLU A 1 168 ? 6.521 -4.029 -22.208 1.00 91.12 168 GLU A N 1
ATOM 1317 C CA . GLU A 1 168 ? 6.129 -3.115 -23.289 1.00 91.12 168 GLU A CA 1
ATOM 1318 C C . GLU A 1 168 ? 6.410 -1.640 -22.942 1.00 91.12 168 GLU A C 1
ATOM 1320 O O . GLU A 1 168 ? 6.139 -0.739 -23.735 1.00 91.12 168 GLU A O 1
ATOM 1325 N N . GLY A 1 169 ? 6.972 -1.375 -21.755 1.00 92.44 169 GLY A N 1
ATOM 1326 C CA . GLY A 1 169 ? 7.086 -0.024 -21.207 1.00 92.44 169 GLY A CA 1
ATOM 1327 C C . GLY A 1 169 ? 5.720 0.629 -20.978 1.00 92.44 169 GLY A C 1
ATOM 1328 O O . GLY A 1 169 ? 4.694 -0.039 -20.888 1.00 92.44 169 GLY A O 1
ATOM 1329 N N . GLY A 1 170 ? 5.692 1.957 -20.877 1.00 94.44 170 GLY A N 1
ATOM 1330 C CA . GLY A 1 170 ? 4.441 2.687 -20.719 1.00 94.44 170 GLY A CA 1
ATOM 1331 C C . GLY A 1 170 ? 4.589 4.199 -20.805 1.00 94.44 170 GLY A C 1
ATOM 1332 O O . GLY A 1 170 ? 5.689 4.753 -20.746 1.00 94.44 170 GLY A O 1
ATOM 1333 N N . SER A 1 171 ? 3.454 4.873 -20.979 1.00 94.06 171 SER A N 1
ATOM 1334 C CA . SER A 1 171 ? 3.396 6.296 -21.327 1.00 94.06 171 SER A CA 1
ATOM 1335 C C . SER A 1 171 ? 3.790 7.239 -20.190 1.00 94.06 171 SER A C 1
ATOM 1337 O O . SER A 1 171 ? 4.090 8.401 -20.448 1.00 94.06 171 SER A O 1
ATOM 1339 N N . TYR A 1 172 ? 3.785 6.775 -18.938 1.00 96.00 172 TYR A N 1
ATOM 1340 C CA . TYR A 1 172 ? 4.140 7.591 -17.782 1.00 96.00 172 TYR A CA 1
ATOM 1341 C C . TYR A 1 172 ? 5.533 7.214 -17.281 1.00 96.00 172 TYR A C 1
ATOM 1343 O O . TYR A 1 172 ? 5.687 6.299 -16.481 1.00 96.00 172 TYR A O 1
ATOM 1351 N N . PHE A 1 173 ? 6.566 7.889 -17.795 1.00 95.75 173 PHE A N 1
ATOM 1352 C CA . PHE A 1 173 ? 7.971 7.634 -17.438 1.00 95.75 173 PHE A CA 1
ATOM 1353 C C . PHE A 1 173 ? 8.408 6.156 -17.567 1.00 95.75 173 PHE A C 1
ATOM 1355 O O . PHE A 1 173 ? 9.263 5.691 -16.813 1.00 95.75 173 PHE A O 1
ATOM 1362 N N . GLY A 1 174 ? 7.833 5.411 -18.519 1.00 94.69 174 GLY A N 1
ATOM 1363 C CA . GLY A 1 174 ? 8.093 3.979 -18.717 1.00 94.69 174 GLY A CA 1
ATOM 1364 C C . GLY A 1 174 ? 7.107 3.041 -18.011 1.00 94.69 174 GLY A C 1
ATOM 1365 O O . GLY A 1 174 ? 7.213 1.830 -18.192 1.00 94.69 174 GLY A O 1
ATOM 1366 N N . VAL A 1 175 ? 6.142 3.581 -17.260 1.00 97.12 175 VAL A N 1
ATOM 1367 C CA . VAL A 1 175 ? 5.122 2.834 -16.509 1.00 97.12 175 VAL A CA 1
ATOM 1368 C C . VAL A 1 175 ? 3.783 2.836 -17.265 1.00 97.12 175 VAL A C 1
ATOM 1370 O O . VAL A 1 175 ? 3.330 3.906 -17.699 1.00 97.12 175 VAL A O 1
ATOM 1373 N N . PRO A 1 176 ? 3.125 1.676 -17.455 1.00 96.75 176 PRO A N 1
ATOM 1374 C CA . PRO A 1 176 ? 1.787 1.596 -18.038 1.00 96.75 176 PRO A CA 1
ATOM 1375 C C . PRO A 1 176 ? 0.734 2.292 -17.173 1.00 96.75 176 PRO A C 1
ATOM 1377 O O . PRO A 1 176 ? 0.728 2.153 -15.953 1.00 96.75 176 PRO A O 1
ATOM 1380 N N . LEU A 1 177 ? -0.247 2.957 -17.791 1.00 96.12 177 LEU A N 1
ATOM 1381 C CA . LEU A 1 177 ? -1.377 3.524 -17.038 1.00 96.12 177 LEU A CA 1
ATOM 1382 C C . LEU A 1 177 ? -2.246 2.445 -16.373 1.00 96.12 177 LEU A C 1
ATOM 1384 O O . LEU A 1 177 ? -2.858 2.707 -15.335 1.00 96.12 177 LEU A O 1
ATOM 1388 N N . SER A 1 178 ? -2.266 1.228 -16.932 1.00 96.19 178 SER A N 1
ATOM 1389 C CA . SER A 1 178 ? -2.915 0.065 -16.320 1.00 96.19 178 SER A CA 1
ATOM 1390 C C . SER A 1 178 ? -2.367 -0.233 -14.928 1.00 96.19 178 SER A C 1
ATOM 1392 O O . SER A 1 178 ? -3.143 -0.638 -14.069 1.00 96.19 178 SER A O 1
ATOM 1394 N N . ASN A 1 179 ? -1.084 0.050 -14.662 1.00 97.25 179 ASN A N 1
ATOM 1395 C CA . ASN A 1 179 ? -0.486 -0.152 -13.346 1.00 97.25 179 ASN A CA 1
ATOM 1396 C C . ASN A 1 179 ? -1.229 0.652 -12.278 1.00 97.25 179 ASN A C 1
ATOM 1398 O O . ASN A 1 179 ? -1.704 0.084 -11.302 1.00 97.25 179 ASN A O 1
ATOM 1402 N N . PHE A 1 180 ? -1.418 1.954 -12.497 1.00 97.38 180 PHE A N 1
ATOM 1403 C CA . PHE A 1 180 ? -2.047 2.833 -11.508 1.00 97.38 180 PHE A CA 1
ATOM 1404 C C . PHE A 1 180 ? -3.520 2.486 -11.271 1.00 97.38 180 PHE A C 1
ATOM 1406 O O . PHE A 1 180 ? -3.994 2.510 -10.134 1.00 97.38 180 PHE A O 1
ATOM 1413 N N . VAL A 1 181 ? -4.246 2.114 -12.330 1.00 97.62 181 VAL A N 1
ATOM 1414 C CA . VAL A 1 181 ? -5.639 1.650 -12.220 1.00 97.62 181 VAL A CA 1
ATOM 1415 C C . VAL A 1 181 ? -5.705 0.305 -11.492 1.00 97.62 181 VAL A C 1
ATOM 1417 O O . VAL A 1 181 ? -6.546 0.115 -10.611 1.00 97.62 181 VAL A O 1
ATOM 1420 N N . GLY A 1 182 ? -4.792 -0.612 -11.811 1.00 97.62 182 GLY A N 1
ATOM 1421 C CA . GLY A 1 182 ? -4.673 -1.905 -11.154 1.00 97.62 182 GLY A CA 1
ATOM 1422 C C . GLY A 1 182 ? -4.309 -1.776 -9.679 1.00 97.62 182 GLY A C 1
ATOM 1423 O O . GLY A 1 182 ? -4.923 -2.441 -8.845 1.00 97.62 182 GLY A O 1
ATOM 1424 N N . TRP A 1 183 ? -3.383 -0.881 -9.326 1.00 97.44 183 TRP A N 1
ATOM 1425 C CA . TRP A 1 183 ? -3.026 -0.572 -7.940 1.00 97.44 183 TRP A CA 1
ATOM 1426 C C . TRP A 1 183 ? -4.204 0.026 -7.190 1.00 97.44 183 TRP A C 1
ATOM 1428 O O . TRP A 1 183 ? -4.502 -0.418 -6.083 1.00 97.44 183 TRP A O 1
ATOM 1438 N N . TYR A 1 184 ? -4.931 0.964 -7.803 1.00 98.56 184 TYR A N 1
ATOM 1439 C CA . TYR A 1 184 ? -6.150 1.504 -7.207 1.00 98.56 184 TYR A CA 1
ATOM 1440 C C . TYR A 1 184 ? -7.140 0.384 -6.875 1.00 98.56 184 TYR A C 1
ATOM 1442 O O . TYR A 1 184 ? -7.630 0.306 -5.750 1.00 98.56 184 TYR A O 1
ATOM 1450 N N . PHE A 1 185 ? -7.390 -0.511 -7.834 1.00 98.56 185 PHE A N 1
ATOM 1451 C CA . PHE A 1 185 ? -8.275 -1.657 -7.656 1.00 98.56 185 PHE A CA 1
ATOM 1452 C C . PHE A 1 185 ? -7.782 -2.605 -6.553 1.00 98.56 185 PHE A C 1
ATOM 1454 O O . PHE A 1 185 ? -8.533 -2.900 -5.624 1.00 98.56 185 PHE A O 1
ATOM 1461 N N . CYS A 1 186 ? -6.521 -3.036 -6.608 1.00 98.56 186 CYS A N 1
ATOM 1462 C CA . CYS A 1 186 ? -5.900 -3.928 -5.627 1.00 98.56 186 CYS A CA 1
ATOM 1463 C C . CYS A 1 186 ? -6.016 -3.366 -4.203 1.00 98.56 186 CYS A C 1
ATOM 1465 O O . CYS A 1 186 ? -6.524 -4.033 -3.294 1.00 98.56 186 CYS A O 1
ATOM 1467 N N . VAL A 1 187 ? -5.613 -2.104 -4.031 1.00 98.56 187 VAL A N 1
ATOM 1468 C CA . VAL A 1 187 ? -5.637 -1.413 -2.741 1.00 98.56 187 VAL A CA 1
ATOM 1469 C C . VAL A 1 187 ? -7.057 -1.214 -2.244 1.00 98.56 187 VAL A C 1
ATOM 1471 O O . VAL A 1 187 ? -7.352 -1.494 -1.080 1.00 98.56 187 VAL A O 1
ATOM 1474 N N . TYR A 1 188 ? -7.965 -0.796 -3.124 1.00 98.75 188 TYR A N 1
ATOM 1475 C CA . TYR A 1 188 ? -9.372 -0.679 -2.780 1.00 98.75 188 TYR A CA 1
ATOM 1476 C C . TYR A 1 188 ? -9.930 -2.008 -2.264 1.00 98.75 188 TYR A C 1
ATOM 1478 O O . TYR A 1 188 ? -10.561 -2.015 -1.210 1.00 98.75 188 TYR A O 1
ATOM 1486 N N . VAL A 1 189 ? -9.660 -3.132 -2.937 1.00 98.75 189 VAL A N 1
ATOM 1487 C CA . VAL A 1 189 ? -10.185 -4.449 -2.547 1.00 98.75 189 VAL A CA 1
ATOM 1488 C C . VAL A 1 189 ? -9.753 -4.826 -1.130 1.00 98.75 189 VAL A C 1
ATOM 1490 O O . VAL A 1 189 ? -10.618 -5.090 -0.289 1.00 98.75 189 VAL A O 1
ATOM 1493 N N . PHE A 1 190 ? -8.454 -4.816 -0.807 1.00 98.69 190 PHE A N 1
ATOM 1494 C CA . PHE A 1 190 ? -8.033 -5.247 0.533 1.00 98.69 190 PHE A CA 1
ATOM 1495 C C . PHE A 1 190 ? -8.459 -4.267 1.637 1.00 98.69 190 PHE A C 1
ATOM 1497 O O . PHE A 1 190 ? -8.822 -4.697 2.738 1.00 98.69 190 PHE A O 1
ATOM 1504 N N . LEU A 1 191 ? -8.497 -2.959 1.355 1.00 98.75 191 LEU A N 1
ATOM 1505 C CA . LEU A 1 191 ? -8.984 -1.962 2.312 1.00 98.75 191 LEU A CA 1
ATOM 1506 C C . LEU A 1 191 ? -10.499 -2.048 2.509 1.00 98.75 191 LEU A C 1
ATOM 1508 O O . LEU A 1 191 ? -10.988 -1.877 3.627 1.00 98.75 191 LEU A O 1
ATOM 1512 N N . GLN A 1 192 ? -11.252 -2.347 1.452 1.00 98.75 192 GLN A N 1
ATOM 1513 C CA . GLN A 1 192 ? -12.697 -2.522 1.512 1.00 98.75 192 GLN A CA 1
ATOM 1514 C C . GLN A 1 192 ? -13.066 -3.770 2.317 1.00 98.75 192 GLN A C 1
ATOM 1516 O O . GLN A 1 192 ? -13.968 -3.701 3.156 1.00 98.75 192 GLN A O 1
ATOM 1521 N N . LEU A 1 193 ? -12.345 -4.880 2.130 1.00 98.69 193 LEU A N 1
ATOM 1522 C CA . LEU A 1 193 ? -12.499 -6.089 2.945 1.00 98.69 193 LEU A CA 1
ATOM 1523 C C . LEU A 1 193 ? -12.237 -5.798 4.427 1.00 98.69 193 LEU A C 1
ATOM 1525 O O . LEU A 1 193 ? -13.038 -6.171 5.290 1.00 98.69 193 LEU A O 1
ATOM 1529 N N . PHE A 1 194 ? -11.171 -5.054 4.732 1.00 98.50 194 PHE A N 1
ATOM 1530 C CA . PHE A 1 194 ? -10.885 -4.646 6.103 1.00 98.50 194 PHE A CA 1
ATOM 1531 C C . PHE A 1 194 ? -11.978 -3.735 6.683 1.00 98.50 194 PHE A C 1
ATOM 1533 O O . PHE A 1 194 ? -12.427 -3.950 7.809 1.00 98.50 194 PHE A O 1
ATOM 1540 N N . ALA A 1 195 ? -12.474 -2.762 5.914 1.00 98.19 195 ALA A N 1
ATOM 1541 C CA . ALA A 1 195 ? -13.569 -1.886 6.331 1.00 98.19 195 ALA A CA 1
ATOM 1542 C C . ALA A 1 195 ? -14.846 -2.671 6.674 1.00 98.19 195 ALA A C 1
ATOM 1544 O O . ALA A 1 195 ? -15.499 -2.386 7.683 1.00 98.19 195 ALA A O 1
ATOM 1545 N N . LEU A 1 196 ? -15.185 -3.681 5.866 1.00 98.06 196 LEU A N 1
ATOM 1546 C CA . LEU A 1 196 ? -16.331 -4.563 6.096 1.00 98.06 196 LEU A CA 1
ATOM 1547 C C . LEU A 1 196 ? -16.146 -5.422 7.353 1.00 98.06 196 LEU A C 1
ATOM 1549 O O . LEU A 1 196 ? -17.083 -5.539 8.146 1.00 98.06 196 LEU A O 1
ATOM 1553 N N . TYR A 1 197 ? -14.939 -5.946 7.588 1.00 97.56 197 TYR A N 1
ATOM 1554 C CA . TYR A 1 197 ? -14.590 -6.650 8.827 1.00 97.56 197 TYR A CA 1
ATOM 1555 C C . TYR A 1 197 ? -14.748 -5.752 10.069 1.00 97.56 197 TYR A C 1
ATOM 1557 O O . TYR A 1 197 ? -15.333 -6.156 11.076 1.00 97.56 197 TYR A O 1
ATOM 1565 N N . LEU A 1 198 ? -14.282 -4.502 10.006 1.00 96.25 198 LEU A N 1
ATOM 1566 C CA . LEU A 1 198 ? -14.459 -3.551 11.106 1.00 96.25 198 LEU A CA 1
ATOM 1567 C C . LEU A 1 198 ? -15.943 -3.231 11.356 1.00 96.25 198 LEU A C 1
ATOM 1569 O O . LEU A 1 198 ? -16.352 -3.108 12.513 1.00 96.25 198 LEU A O 1
ATOM 1573 N N . LYS A 1 199 ? -16.749 -3.121 10.289 1.00 95.06 199 LYS A N 1
ATOM 1574 C CA . LYS A 1 199 ? -18.193 -2.851 10.365 1.00 95.06 199 LYS A CA 1
ATOM 1575 C C . LYS A 1 199 ? -18.967 -3.998 11.002 1.00 95.06 199 LYS A C 1
ATOM 1577 O O . LYS A 1 199 ? -19.763 -3.757 11.910 1.00 95.06 199 LYS A O 1
ATOM 1582 N N . SER A 1 200 ? -18.733 -5.235 10.561 1.00 92.56 200 SER A N 1
ATOM 1583 C CA . SER A 1 200 ? -19.423 -6.407 11.118 1.00 92.56 200 SER A CA 1
ATOM 1584 C C . SER A 1 200 ? -19.173 -6.521 12.622 1.00 92.56 200 SER A C 1
ATOM 1586 O O . SER A 1 200 ? -20.104 -6.723 13.399 1.00 92.56 200 SER A O 1
ATOM 1588 N N . ARG A 1 201 ? -17.938 -6.255 13.058 1.00 88.44 201 ARG A N 1
ATOM 1589 C CA . ARG A 1 201 ? -17.577 -6.233 14.474 1.00 88.44 201 ARG A CA 1
ATOM 1590 C C . ARG A 1 201 ? -18.275 -5.113 15.249 1.00 88.44 201 ARG A C 1
ATOM 1592 O O . ARG A 1 201 ? -18.770 -5.360 16.346 1.00 88.44 201 ARG A O 1
ATOM 1599 N N . SER A 1 202 ? -18.321 -3.893 14.714 1.00 83.56 202 SER A N 1
ATOM 1600 C CA . SER A 1 202 ? -19.030 -2.773 15.353 1.00 83.56 202 SER A CA 1
ATOM 1601 C C . SER A 1 202 ? -20.513 -3.082 15.587 1.00 83.56 202 SER A C 1
ATOM 1603 O O . SER A 1 202 ? -21.037 -2.758 16.653 1.00 83.56 202 SER A O 1
ATOM 1605 N N . ASN A 1 203 ? -21.160 -3.777 14.649 1.00 79.69 203 ASN A N 1
ATOM 1606 C CA . ASN A 1 203 ? -22.555 -4.196 14.786 1.00 79.69 203 ASN A CA 1
ATOM 1607 C C . ASN A 1 203 ? -22.748 -5.241 15.897 1.00 79.69 203 ASN A C 1
ATOM 1609 O O . ASN A 1 203 ? -23.681 -5.117 16.687 1.00 79.69 203 ASN A O 1
ATOM 1613 N N . VAL A 1 204 ? -21.848 -6.227 16.005 1.00 77.12 204 VAL A N 1
ATOM 1614 C CA . VAL A 1 204 ? -21.900 -7.255 17.065 1.00 77.12 204 VAL A CA 1
ATOM 1615 C C . VAL A 1 204 ? -21.822 -6.622 18.458 1.00 77.12 204 VAL A C 1
ATOM 1617 O O . VAL A 1 204 ? -22.603 -6.971 19.340 1.00 77.12 204 VAL A O 1
ATOM 1620 N N . TYR A 1 205 ? -20.927 -5.649 18.658 1.00 71.94 205 TYR A N 1
ATOM 1621 C CA . TYR A 1 205 ? -20.820 -4.943 19.940 1.00 71.94 205 TYR A CA 1
ATOM 1622 C C . TYR A 1 205 ? -22.062 -4.105 20.267 1.00 71.94 205 TYR A C 1
ATOM 1624 O O . TYR A 1 205 ? -22.487 -4.077 21.421 1.00 71.94 205 TYR A O 1
ATOM 1632 N N . ALA A 1 206 ? -22.656 -3.444 19.270 1.00 72.94 206 ALA A N 1
ATOM 1633 C CA . ALA A 1 206 ? -23.879 -2.669 19.466 1.00 72.94 206 ALA A CA 1
ATOM 1634 C C . ALA A 1 206 ? -25.058 -3.563 19.890 1.00 72.94 206 ALA A C 1
ATOM 1636 O O . ALA A 1 206 ? -25.766 -3.230 20.838 1.00 72.94 206 ALA A O 1
ATOM 1637 N N . GLN A 1 207 ? -25.218 -4.727 19.252 1.00 68.44 207 GLN A N 1
ATOM 1638 C CA . GLN A 1 207 ? -26.263 -5.698 19.591 1.00 68.44 207 GLN A CA 1
ATOM 1639 C C . GLN A 1 207 ? -26.062 -6.320 20.977 1.00 68.44 207 GLN A C 1
ATOM 1641 O O . GLN A 1 207 ? -27.026 -6.486 21.718 1.00 68.44 207 GLN A O 1
ATOM 1646 N N . ALA A 1 208 ? -24.821 -6.645 21.354 1.00 70.81 208 ALA A N 1
ATOM 1647 C CA . ALA A 1 208 ? -24.523 -7.189 22.678 1.00 70.81 208 ALA A CA 1
ATOM 1648 C C . ALA A 1 208 ? -24.874 -6.199 23.801 1.00 70.81 208 ALA A C 1
ATOM 1650 O O . ALA A 1 208 ? -25.394 -6.608 24.832 1.00 70.81 208 ALA A O 1
ATOM 1651 N N . LYS A 1 209 ? -24.648 -4.896 23.583 1.00 67.38 209 LYS A N 1
ATOM 1652 C CA . LYS A 1 209 ? -24.975 -3.846 24.558 1.00 67.38 209 LYS A CA 1
ATOM 1653 C C . LYS A 1 209 ? -26.482 -3.608 24.712 1.00 67.38 209 LYS A C 1
ATOM 1655 O O . LYS A 1 209 ? -26.899 -3.166 25.767 1.00 67.38 209 LYS A O 1
ATOM 1660 N N . GLN A 1 210 ? -27.286 -3.886 23.687 1.00 68.50 210 GLN A N 1
ATOM 1661 C CA . GLN A 1 210 ? -28.750 -3.762 23.757 1.00 68.50 210 GLN A CA 1
ATOM 1662 C C . GLN A 1 210 ? -29.429 -4.914 24.515 1.00 68.50 210 GLN A C 1
ATOM 1664 O O . GLN A 1 210 ? -30.611 -4.813 24.826 1.00 68.50 210 GLN A O 1
ATOM 1669 N N . LYS A 1 211 ? -28.714 -6.017 24.772 1.00 65.50 211 LYS A N 1
ATOM 1670 C CA . LYS A 1 211 ? -29.233 -7.200 25.480 1.00 65.50 211 LYS A CA 1
ATOM 1671 C C . LYS A 1 211 ? -28.930 -7.205 26.988 1.00 65.50 211 LYS A C 1
ATOM 1673 O O . LYS A 1 211 ? -29.293 -8.173 27.649 1.00 65.50 211 LYS A O 1
ATOM 1678 N N . ILE A 1 212 ? -28.240 -6.182 27.495 1.00 61.34 212 ILE A N 1
ATOM 1679 C CA . ILE A 1 212 ? -27.892 -5.975 28.912 1.00 61.34 212 ILE A CA 1
ATOM 1680 C C . ILE A 1 212 ? -28.693 -4.777 29.405 1.00 61.34 212 ILE A C 1
ATOM 1682 O O . ILE A 1 212 ? -29.241 -4.869 30.521 1.00 61.34 212 ILE A O 1
#

Radius of gyration: 18.07 Å; Cα contacts (8 Å, |Δi|>4): 275; chains: 1; bounding box: 55×31×52 Å

Sequence (212 aa):
MTGKKTTILLWVLLAIFAIYKIGLCFFPRELMGGAVLLSVLPFAFALIHAAGNYRFRDVLVFLAFTLVVSNILENVSILTGFPFGHYFYTDMLGLK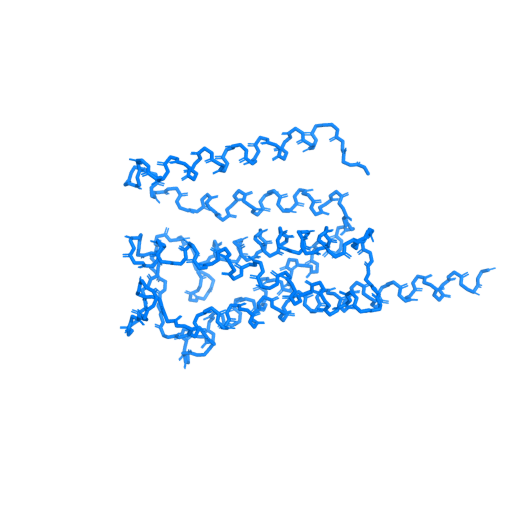LLLVPVSIGLAYFGMGYLSWMLARIILGKSGPGMSGHFTYTVPLLAAFLMVAWDLTFDPISSTILKCWTWQEGGSYFGVPLSNFVGWYFCVYVFLQLFALYLKSRSNVYAQAKQKI